Protein AF-A0A368H515-F1 (afdb_monomer)

InterPro domains:
  IPR001781 Zinc finger, LIM-type [PF00412] (35-90)
  IPR001781 Zinc finger, LIM-type [PF00412] (97-146)
  IPR001781 Zinc finger, LIM-type [PF00412] (158-209)
  IPR001781 Zinc finger, LIM-type [PF00412] (216-272)
  IPR001781 Zinc finger, LIM-type [PF00412] (278-332)
  IPR001781 Zinc finger, LIM-type [PS00478] (35-70)
  IPR001781 Zinc finger, LIM-type [PS00478] (97-130)
  IPR001781 Zinc finger, LIM-type [PS50023] (33-95)
  IPR001781 Zinc finger, LIM-type [PS50023] (214-276)
  IPR001781 Zinc finger, LIM-type [PS50023] (277-336)
  IPR001781 Zinc finger, LIM-type [SM00132] (34-88)
  IPR001781 Zinc finger, LIM-type [SM00132] (96-146)
  IPR001781 Zinc finger, LIM-type [SM00132] (157-208)
  IPR001781 Zinc finger, LIM-type [SM00132] (215-269)
  IPR001781 Zinc finger, LIM-type [SM00132] (277-329)
  IPR017351 LIM and senescent cell antigen-like-containing domain protein 1-4-like [PTHR24210] (19-339)

pLDDT: mean 82.49, std 12.61, range [30.73, 95.5]

Solvent-accessible surface area (backbone atoms only — not comparable to full-atom values): 20893 Å² total; per-residue (Å²): 133,62,80,49,67,51,76,46,74,57,62,48,74,42,65,39,73,84,83,84,85,87,82,93,78,81,92,71,85,76,71,78,64,42,20,74,81,82,64,46,69,67,53,83,70,38,66,27,35,55,53,98,93,41,36,27,45,54,83,65,41,37,17,76,78,85,65,45,58,52,57,55,86,44,52,34,37,65,55,98,94,39,42,29,37,53,65,62,39,44,76,74,68,38,50,52,10,78,82,80,73,41,71,40,74,29,66,46,43,74,56,95,96,39,35,24,37,68,89,63,56,37,15,72,86,75,67,40,82,37,90,93,42,77,44,76,56,99,88,39,47,25,27,70,70,57,52,74,68,46,84,87,69,88,70,46,56,15,76,86,78,70,42,76,43,55,81,71,29,44,36,79,55,98,94,46,40,33,53,17,69,82,40,48,14,74,78,82,62,45,71,30,51,30,72,45,46,76,55,97,90,42,44,22,37,56,70,60,44,46,77,71,34,61,49,15,76,65,78,65,46,56,48,51,78,90,84,44,72,64,43,80,53,95,95,40,44,22,41,32,75,53,40,42,19,77,80,82,63,50,50,45,69,81,53,85,69,45,80,56,95,92,40,42,25,40,70,66,59,44,42,71,76,70,56,49,52,12,75,81,79,67,42,80,49,60,98,69,60,43,80,57,93,96,39,42,25,33,70,89,61,38,31,19,74,86,75,62,46,77,59,54,96,87,54,71,62,43,82,51,96,91,38,49,26,41,60,71,61,65,68,35,71,72,54,54,48,57,60,62,62,68,75,75,122

Secondary structure (DSSP, 8-state):
-EEPPPPBP---EEE-PPP---S-S-----PPPBBTTT-PBPPTT-EEEEETTEEEETTT-B-TTT-PBPPSSS-EEEETTEEEEHHHHHHHTPPBBTTT-SB--SEEEEETTEEE-TTT-B-TTT--B-TT--EEETTEEE-HHHHHTS--S--EEPTTT--EE-GGGEEEETTEEEEGGG-B-TTT-PBP-TT-EEETTEEE-HHHHHTTSPBPTTT-PBP-TTTS-EEEETTEEEETTT-B-TTT--B-TT---EEETTEEE-HHHHHHHH--B-TTT-PBP-S-EEEETTEEEETTT-B-TTT-PBP-TTS-EEEETTEEEEHHHHT-HHHHHHHHHTT--

Structure (mmCIF, N/CA/C/O backbone):
data_AF-A0A368H515-F1
#
_entry.id   AF-A0A368H515-F1
#
loop_
_atom_site.group_PDB
_atom_site.id
_atom_site.type_symbol
_atom_site.label_atom_id
_atom_site.label_alt_id
_atom_site.label_comp_id
_atom_site.label_asym_id
_atom_site.label_entity_id
_atom_site.label_seq_id
_atom_site.pdbx_PDB_ins_code
_atom_site.Cartn_x
_atom_site.Cartn_y
_atom_site.Cartn_z
_atom_site.occupancy
_atom_site.B_iso_or_equiv
_atom_site.auth_seq_id
_atom_site.auth_comp_id
_atom_site.auth_asym_id
_atom_site.auth_atom_id
_atom_site.pdbx_PDB_model_num
ATOM 1 N N . MET A 1 1 ? 20.165 28.326 9.602 1.00 46.91 1 MET A N 1
ATOM 2 C CA . MET A 1 1 ? 21.529 28.123 10.141 1.00 46.91 1 MET A CA 1
ATOM 3 C C . MET A 1 1 ? 21.442 28.223 11.651 1.00 46.91 1 MET A C 1
ATOM 5 O O . MET A 1 1 ? 20.880 29.197 12.126 1.00 46.91 1 MET A O 1
ATOM 9 N N . SER A 1 2 ? 21.920 27.228 12.393 1.00 48.66 2 SER A N 1
ATOM 10 C CA . SER A 1 2 ? 21.956 27.292 13.859 1.00 48.66 2 SER A CA 1
ATOM 11 C C . SER A 1 2 ? 23.404 27.483 14.288 1.00 48.66 2 SER A C 1
ATOM 13 O O . SER A 1 2 ? 24.269 26.715 13.870 1.00 48.66 2 SER A O 1
ATOM 15 N N . SER A 1 3 ? 23.675 28.516 15.075 1.00 55.34 3 SER A N 1
ATOM 16 C CA . SER A 1 3 ? 24.981 28.747 15.690 1.00 55.34 3 SER A CA 1
ATOM 17 C C . SER A 1 3 ? 25.094 27.908 16.961 1.00 55.34 3 SER A C 1
ATOM 19 O O . SER A 1 3 ? 24.262 28.048 17.855 1.00 55.34 3 SER A O 1
ATOM 21 N N . MET A 1 4 ? 26.096 27.032 17.031 1.00 64.31 4 MET A N 1
ATOM 22 C CA . MET A 1 4 ? 26.510 26.408 18.291 1.00 64.31 4 MET A CA 1
ATOM 23 C C . MET A 1 4 ? 27.420 27.356 19.073 1.00 64.31 4 MET A C 1
ATOM 25 O O . MET A 1 4 ? 27.985 28.285 18.488 1.00 64.31 4 MET A O 1
ATOM 29 N N . SER A 1 5 ? 27.585 27.105 20.376 1.00 67.00 5 SER A N 1
ATOM 30 C CA . SER A 1 5 ? 28.556 27.825 21.203 1.00 67.00 5 SER A CA 1
ATOM 31 C C . SER A 1 5 ? 29.942 27.753 20.559 1.00 67.00 5 SER A C 1
ATOM 33 O O . SER A 1 5 ? 30.481 26.672 20.314 1.00 67.00 5 SER A O 1
ATOM 35 N N . THR A 1 6 ? 30.501 28.915 20.230 1.00 73.50 6 THR A N 1
ATOM 36 C CA . THR A 1 6 ? 31.864 29.041 19.709 1.00 73.50 6 THR A CA 1
ATOM 37 C C . THR A 1 6 ? 32.870 28.885 20.847 1.00 73.50 6 THR A C 1
ATOM 39 O O . THR A 1 6 ? 32.558 29.295 21.968 1.00 73.50 6 THR A O 1
ATOM 42 N N . PRO A 1 7 ? 34.066 28.329 20.582 1.00 78.62 7 PRO A N 1
ATOM 43 C CA . PRO A 1 7 ? 35.117 28.274 21.590 1.00 78.62 7 PRO A CA 1
ATOM 44 C C . PRO A 1 7 ? 35.444 29.692 22.054 1.00 78.62 7 PRO A C 1
ATOM 46 O O . PRO A 1 7 ? 35.640 30.590 21.229 1.00 78.62 7 PRO A O 1
ATOM 49 N N . VAL A 1 8 ? 35.482 29.890 23.368 1.00 77.38 8 VAL A N 1
ATOM 50 C CA . VAL A 1 8 ? 35.990 31.128 23.951 1.00 77.38 8 VAL A CA 1
ATOM 51 C C . VAL A 1 8 ? 37.461 30.909 24.251 1.00 77.38 8 VAL A C 1
ATOM 53 O O . VAL A 1 8 ? 37.828 29.992 24.985 1.00 77.38 8 VAL A O 1
ATOM 56 N N . ARG A 1 9 ? 38.292 31.742 23.628 1.00 69.62 9 ARG A N 1
ATOM 57 C CA . ARG A 1 9 ? 39.741 31.690 23.779 1.00 69.62 9 ARG A CA 1
ATOM 58 C C . ARG A 1 9 ? 40.167 32.538 24.959 1.00 69.62 9 ARG A C 1
ATOM 60 O O . ARG A 1 9 ? 39.781 33.703 25.027 1.00 69.62 9 ARG A O 1
ATOM 67 N N . SER A 1 10 ? 41.022 31.945 25.787 1.00 63.28 10 SER A N 1
ATOM 68 C CA . SER A 1 10 ? 41.829 32.610 26.810 1.00 63.28 10 SER A CA 1
ATOM 69 C C . SER A 1 10 ? 41.027 33.191 27.980 1.00 63.28 10 SER A C 1
ATOM 71 O O . SER A 1 10 ? 40.198 34.090 27.837 1.00 63.28 10 SER A O 1
ATOM 73 N N . LEU A 1 11 ? 41.315 32.697 29.183 1.00 72.81 11 LEU A N 1
ATOM 74 C CA . LEU A 1 11 ? 40.770 33.258 30.417 1.00 72.81 11 LEU A CA 1
ATOM 75 C C . LEU A 1 11 ? 41.559 34.510 30.812 1.00 72.81 11 LEU A C 1
ATOM 77 O O . LEU A 1 11 ? 42.780 34.474 30.948 1.00 72.81 11 LEU A O 1
ATOM 81 N N . ASN A 1 12 ? 40.860 35.624 31.034 1.00 75.50 12 ASN A N 1
ATOM 82 C CA . ASN A 1 12 ? 41.492 36.847 31.522 1.00 75.50 12 ASN A CA 1
ATOM 83 C C . ASN A 1 12 ? 41.789 36.721 33.021 1.00 75.50 12 ASN A C 1
ATOM 85 O O . ASN A 1 12 ? 40.867 36.665 33.842 1.00 75.50 12 ASN A O 1
ATOM 89 N N . LEU A 1 13 ? 43.076 36.716 33.372 1.00 80.00 13 LEU A N 1
ATOM 90 C CA . LEU A 1 13 ? 43.531 36.811 34.754 1.00 80.00 13 LEU A CA 1
ATOM 91 C C . LEU A 1 13 ? 43.536 38.264 35.227 1.00 80.00 13 LEU A C 1
ATOM 93 O O . LEU A 1 13 ? 43.996 39.164 34.525 1.00 80.00 13 LEU A O 1
ATOM 97 N N . LYS A 1 14 ? 43.062 38.479 36.450 1.00 80.06 14 LYS A N 1
ATOM 98 C CA . LYS A 1 14 ? 43.200 39.737 37.181 1.00 80.06 14 LYS A CA 1
ATOM 99 C C . LYS A 1 14 ? 43.846 39.474 38.527 1.00 80.06 14 LYS A C 1
ATOM 101 O O . LYS A 1 14 ? 43.637 38.425 39.124 1.00 80.06 14 LYS A O 1
ATOM 106 N N . GLU A 1 15 ? 44.610 40.445 38.995 1.00 82.06 15 GLU A N 1
ATOM 107 C CA . GLU A 1 15 ? 45.216 40.432 40.321 1.00 82.06 15 GLU A CA 1
ATOM 108 C C . GLU A 1 15 ? 44.317 41.190 41.300 1.00 82.06 15 GLU A C 1
ATOM 110 O O . GLU A 1 15 ? 43.803 42.267 40.979 1.00 82.06 15 GLU A O 1
ATOM 115 N N . ASN A 1 16 ? 44.099 40.629 42.486 1.00 80.69 16 ASN A N 1
ATOM 116 C CA . ASN A 1 16 ? 43.360 41.304 43.544 1.00 80.69 16 ASN A CA 1
ATOM 117 C C . ASN A 1 16 ? 44.257 42.333 44.258 1.00 80.69 16 ASN A C 1
ATOM 119 O O . ASN A 1 16 ? 44.988 41.980 45.180 1.00 80.69 16 ASN A O 1
ATOM 123 N N . ARG A 1 17 ? 44.220 43.602 43.827 1.00 75.00 17 ARG A N 1
ATOM 124 C CA . ARG A 1 17 ? 44.965 44.708 44.460 1.00 75.00 17 ARG A CA 1
ATOM 125 C C . ARG A 1 17 ? 44.046 45.582 45.327 1.00 75.00 17 ARG A C 1
ATOM 127 O O . ARG A 1 17 ? 42.984 45.964 44.834 1.00 75.00 17 ARG A O 1
ATOM 134 N N . PRO A 1 18 ? 44.438 45.954 46.560 1.00 61.84 18 PRO A N 1
ATOM 135 C CA . PRO A 1 18 ? 43.723 46.958 47.342 1.00 61.84 18 PRO A CA 1
ATOM 136 C C . PRO A 1 18 ? 43.950 48.360 46.764 1.00 61.84 18 PRO A C 1
ATOM 138 O O . PRO A 1 18 ? 45.067 48.720 46.388 1.00 61.84 18 PRO A O 1
ATOM 141 N N . GLU A 1 19 ? 42.893 49.170 46.694 1.00 54.19 19 GLU A N 1
ATOM 142 C CA . GLU A 1 19 ? 43.019 50.582 46.323 1.00 54.19 19 GLU A CA 1
ATOM 143 C C . GLU A 1 19 ? 43.641 51.370 47.487 1.00 54.19 19 GLU A C 1
ATOM 145 O O . GLU A 1 19 ? 43.062 51.493 48.566 1.00 54.19 19 GLU A O 1
ATOM 150 N N . THR A 1 20 ? 44.830 51.933 47.270 1.00 49.72 20 THR A N 1
ATOM 151 C CA . THR A 1 20 ? 45.392 52.972 48.138 1.00 49.72 20 THR A CA 1
ATOM 152 C C . THR A 1 20 ? 44.625 54.277 47.887 1.00 49.72 20 THR A C 1
ATOM 154 O O . THR A 1 20 ? 44.845 54.937 46.872 1.00 49.72 20 THR A O 1
ATOM 157 N N . ASN A 1 21 ? 43.691 54.637 48.770 1.00 45.56 21 ASN A N 1
ATOM 158 C CA . ASN A 1 21 ? 42.874 55.851 48.639 1.00 45.56 21 ASN A CA 1
ATOM 159 C C . ASN A 1 21 ? 43.668 57.152 48.874 1.00 45.56 21 ASN A C 1
ATOM 161 O O . ASN A 1 21 ? 44.402 57.266 49.854 1.00 45.56 21 ASN A O 1
ATOM 165 N N . GLY A 1 22 ? 43.410 58.167 48.037 1.00 40.47 22 GLY A N 1
ATOM 166 C CA . GLY A 1 22 ? 43.715 59.587 48.283 1.00 40.47 22 GLY A CA 1
ATOM 167 C C . GLY A 1 22 ? 43.933 60.366 46.977 1.00 40.47 22 GLY A C 1
ATOM 168 O O . GLY A 1 22 ? 45.058 60.448 46.503 1.00 40.47 22 GLY A O 1
ATOM 169 N N . ALA A 1 23 ? 42.900 60.886 46.300 1.00 30.73 23 ALA A N 1
ATOM 170 C CA . ALA A 1 23 ? 42.109 62.060 46.705 1.00 30.73 23 ALA A CA 1
ATOM 171 C C . ALA A 1 23 ? 40.593 61.937 46.356 1.00 30.73 23 ALA A C 1
ATOM 173 O O . ALA A 1 23 ? 40.211 61.045 45.602 1.00 30.73 23 ALA A O 1
ATOM 174 N N . PRO A 1 24 ? 39.710 62.787 46.926 1.00 48.53 24 PRO A N 1
ATOM 175 C CA . PRO A 1 24 ? 38.376 62.380 47.360 1.00 48.53 24 PRO A CA 1
ATOM 176 C C . PRO A 1 24 ? 37.271 62.708 46.350 1.00 48.53 24 PRO A C 1
ATOM 178 O O . PRO A 1 24 ? 37.140 63.846 45.903 1.00 48.53 24 PRO A O 1
ATOM 181 N N . SER A 1 25 ? 36.403 61.744 46.046 1.00 36.34 25 SER A N 1
ATOM 182 C CA . SER A 1 25 ? 34.991 61.994 45.709 1.00 36.34 25 SER A CA 1
ATOM 183 C C . SER A 1 25 ? 34.210 60.678 45.695 1.00 36.34 25 SER A C 1
ATOM 185 O O . SER A 1 25 ? 34.581 59.733 45.010 1.00 36.34 25 SER A O 1
ATOM 187 N N . THR A 1 26 ? 33.106 60.650 46.447 1.00 41.09 26 THR A N 1
ATOM 188 C CA . THR A 1 26 ? 32.047 59.622 46.451 1.00 41.09 26 THR A CA 1
ATOM 189 C C . THR A 1 26 ? 32.495 58.188 46.744 1.00 41.09 26 THR A C 1
ATOM 191 O O . THR A 1 26 ? 32.765 57.386 45.854 1.00 41.09 26 THR A O 1
ATOM 194 N N . GLU A 1 27 ? 32.498 57.867 48.038 1.00 40.56 27 GLU A N 1
ATOM 195 C CA . GLU A 1 27 ? 32.637 56.526 48.598 1.00 40.56 27 GLU A CA 1
ATOM 196 C C . GLU A 1 27 ? 31.628 55.551 47.974 1.00 40.56 27 GLU A C 1
ATOM 198 O O . GLU A 1 27 ? 30.452 55.503 48.325 1.00 40.56 27 GLU A O 1
ATOM 203 N N . THR A 1 28 ? 32.108 54.727 47.049 1.00 38.31 28 THR A N 1
ATOM 204 C CA . THR A 1 28 ? 31.597 53.368 46.884 1.00 38.31 28 THR A CA 1
ATOM 205 C C . THR A 1 28 ? 32.762 52.451 47.218 1.00 38.31 28 THR A C 1
ATOM 207 O O . THR A 1 28 ? 33.571 52.131 46.352 1.00 38.31 28 THR A O 1
ATOM 210 N N . THR A 1 29 ? 32.902 52.076 48.490 1.00 43.22 29 THR A N 1
ATOM 211 C CA . THR A 1 29 ? 33.845 51.044 48.937 1.00 43.22 29 THR A CA 1
ATOM 212 C C . THR A 1 29 ? 33.545 49.750 48.177 1.00 43.22 29 THR A C 1
ATOM 214 O O . THR A 1 29 ? 32.609 49.015 48.498 1.00 43.22 29 THR A O 1
ATOM 217 N N . ARG A 1 30 ? 34.299 49.473 47.105 1.00 58.16 30 ARG A N 1
ATOM 218 C CA . ARG A 1 30 ? 34.186 48.206 46.376 1.00 58.16 30 ARG A CA 1
ATOM 219 C C . ARG A 1 30 ? 34.746 47.104 47.267 1.00 58.16 30 ARG A C 1
ATOM 221 O O . ARG A 1 30 ? 35.947 47.029 47.498 1.00 58.16 30 ARG A O 1
ATOM 228 N N . SER A 1 31 ? 33.850 46.275 47.796 1.00 65.38 31 SER A N 1
ATOM 229 C CA . SER A 1 31 ? 34.209 45.059 48.527 1.00 65.38 31 SER A CA 1
ATOM 230 C C . SER A 1 31 ? 35.143 44.176 47.683 1.00 65.38 31 SER A C 1
ATOM 232 O O . SER A 1 31 ? 34.987 44.132 46.455 1.00 65.38 31 SER A O 1
ATOM 234 N N . PRO A 1 32 ? 36.118 43.484 48.309 1.00 70.50 32 PRO A N 1
ATOM 235 C CA . PRO A 1 32 ? 37.006 42.581 47.589 1.00 70.50 32 PRO A CA 1
ATOM 236 C C . PRO A 1 32 ? 36.172 41.550 46.819 1.00 70.50 32 PRO A C 1
ATOM 238 O O . PRO A 1 32 ? 35.148 41.083 47.339 1.00 70.50 32 PRO A O 1
ATOM 241 N N . PRO A 1 33 ? 36.559 41.202 45.577 1.00 81.69 33 PRO A N 1
ATOM 242 C CA . PRO A 1 33 ? 35.793 40.256 44.789 1.00 81.69 33 PRO A CA 1
ATOM 243 C C . PRO A 1 33 ? 35.648 38.937 45.562 1.00 81.69 33 PRO A C 1
ATOM 245 O O . PRO A 1 33 ? 36.546 38.506 46.282 1.00 81.69 33 PRO A O 1
ATOM 248 N N . SER A 1 34 ? 34.491 38.294 45.431 1.00 90.12 34 SER A N 1
ATOM 249 C CA . SER A 1 34 ? 34.266 36.956 45.977 1.00 90.12 34 SER A CA 1
ATOM 250 C C . SER A 1 34 ? 34.183 35.953 44.838 1.00 90.12 34 SER A C 1
ATOM 252 O O . SER A 1 34 ? 33.679 36.254 43.751 1.00 90.12 34 SER A O 1
ATOM 254 N N . CYS A 1 35 ? 34.692 34.747 45.069 1.00 91.62 35 CYS A N 1
ATOM 255 C CA . CYS A 1 35 ? 34.599 33.682 44.092 1.00 91.62 35 CYS A CA 1
ATOM 256 C C . CYS A 1 35 ? 33.139 33.257 43.921 1.00 91.62 35 CYS A C 1
ATOM 258 O O . CYS A 1 35 ? 32.485 32.829 44.871 1.00 91.62 35 CYS A O 1
ATOM 260 N N . HIS A 1 36 ? 32.637 33.291 42.688 1.00 90.00 36 HIS A N 1
ATOM 261 C CA . HIS A 1 36 ? 31.250 32.953 42.376 1.00 90.00 36 HIS A CA 1
ATOM 262 C C . HIS A 1 36 ? 30.860 31.533 42.826 1.00 90.00 36 HIS A C 1
ATOM 264 O O . HIS A 1 36 ? 29.720 31.298 43.226 1.00 90.00 36 HIS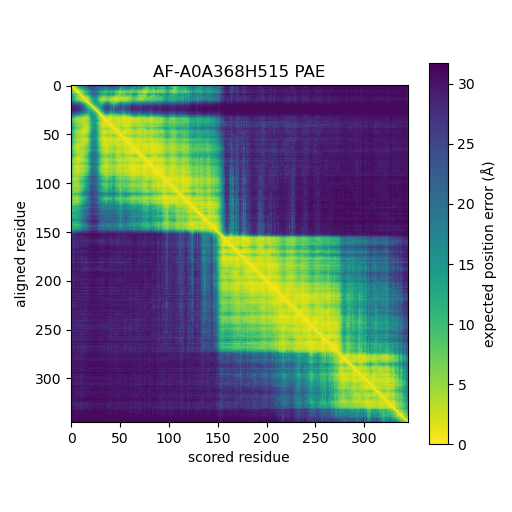 A O 1
ATOM 270 N N . ARG A 1 37 ? 31.814 30.590 42.804 1.00 88.69 37 ARG A N 1
ATOM 271 C CA . ARG A 1 37 ? 31.583 29.186 43.165 1.00 88.69 37 ARG A CA 1
ATOM 272 C C . ARG A 1 37 ? 31.621 28.925 44.667 1.00 88.69 37 ARG A C 1
ATOM 274 O O . ARG A 1 37 ? 30.648 28.416 45.209 1.00 88.69 37 ARG A O 1
ATOM 281 N N . CYS A 1 38 ? 32.748 29.206 45.325 1.00 92.06 38 CYS A N 1
ATOM 282 C CA . CYS A 1 38 ? 32.936 28.878 46.745 1.00 92.06 38 CYS A CA 1
ATOM 283 C C . CYS A 1 38 ? 32.528 30.012 47.694 1.00 92.06 38 CYS A C 1
ATOM 285 O O . CYS A 1 38 ? 32.521 29.804 48.901 1.00 92.06 38 CYS A O 1
ATOM 287 N N . ARG A 1 39 ? 32.192 31.196 47.159 1.00 91.31 39 ARG A N 1
ATOM 288 C CA . ARG A 1 39 ? 31.806 32.409 47.902 1.00 91.31 39 ARG A CA 1
ATOM 289 C C . ARG A 1 39 ? 32.892 32.982 48.822 1.00 91.31 39 ARG A C 1
ATOM 291 O O . ARG A 1 39 ? 32.619 33.924 49.555 1.00 91.31 39 ARG A O 1
ATOM 298 N N . GLN A 1 40 ? 34.116 32.461 48.757 1.00 91.38 40 GLN A N 1
ATOM 299 C CA . GLN A 1 40 ? 35.261 32.970 49.515 1.00 91.38 40 GLN A CA 1
ATOM 300 C C . GLN A 1 40 ? 35.874 34.197 48.831 1.00 91.38 40 GLN A C 1
ATOM 302 O O . GLN A 1 40 ? 35.805 34.324 47.607 1.00 91.38 40 GLN A O 1
ATOM 307 N N . LEU A 1 41 ? 36.451 35.093 49.630 1.00 89.31 41 LEU A N 1
ATOM 308 C CA . LEU A 1 41 ? 37.197 36.259 49.154 1.00 89.31 41 LEU A CA 1
ATOM 309 C C . LEU A 1 41 ? 38.569 35.836 48.622 1.00 89.31 41 LEU A C 1
ATOM 311 O O . LEU A 1 41 ? 39.165 34.901 49.155 1.00 89.31 41 LEU A O 1
ATOM 315 N N . PHE A 1 42 ? 39.062 36.550 47.612 1.00 88.56 42 PHE A N 1
ATOM 316 C CA . PHE A 1 42 ? 40.433 36.385 47.125 1.00 88.56 42 PHE A CA 1
ATOM 317 C C . PHE A 1 42 ? 41.425 37.017 48.102 1.00 88.56 42 PHE A C 1
ATOM 319 O O . PHE A 1 42 ? 41.144 38.068 48.687 1.00 88.56 42 PHE A O 1
ATOM 326 N N . GLN A 1 43 ? 42.596 36.404 48.252 1.00 86.00 43 GLN A N 1
ATOM 327 C CA . GLN A 1 43 ? 43.697 36.994 49.010 1.00 86.00 43 GLN A CA 1
ATOM 328 C C . GLN A 1 43 ? 44.283 38.197 48.261 1.00 86.00 43 GLN A C 1
ATOM 330 O O . GLN A 1 43 ? 44.101 38.357 47.051 1.00 86.00 43 GLN A O 1
ATOM 335 N N . GLU A 1 44 ? 44.963 39.082 48.980 1.00 83.75 44 GLU A N 1
ATOM 336 C CA . GLU A 1 44 ? 45.695 40.193 48.370 1.00 83.75 44 GLU A CA 1
ATOM 337 C C . GLU A 1 44 ? 46.812 39.657 47.458 1.00 83.75 44 GLU A C 1
ATOM 339 O O . GLU A 1 44 ? 47.544 38.744 47.833 1.00 83.75 44 GLU A O 1
ATOM 344 N N . GLY A 1 45 ? 46.904 40.181 46.233 1.00 81.31 45 GLY A N 1
ATOM 345 C CA . GLY A 1 45 ? 47.833 39.703 45.201 1.00 81.31 45 GLY A CA 1
ATOM 346 C C . GLY A 1 45 ? 47.416 38.395 44.513 1.00 81.31 45 GLY A C 1
ATOM 347 O O . GLY A 1 45 ? 48.086 37.948 43.583 1.00 81.31 45 GLY A O 1
ATOM 348 N N . GLU A 1 46 ? 46.306 37.765 44.914 1.00 86.12 46 GLU A N 1
ATOM 349 C CA . GLU A 1 46 ? 45.858 36.516 44.296 1.00 86.12 46 GLU A CA 1
ATOM 350 C C . GLU A 1 46 ? 45.329 36.747 42.872 1.00 86.12 46 GLU A C 1
ATOM 352 O O . GLU A 1 46 ? 44.535 37.659 42.608 1.00 86.12 46 GLU A O 1
ATOM 357 N N . LEU A 1 47 ? 45.755 35.882 41.947 1.00 86.00 47 LEU A N 1
ATOM 358 C CA . LEU A 1 47 ? 45.301 35.882 40.561 1.00 86.00 47 LEU A CA 1
ATOM 359 C C . LEU A 1 47 ? 43.997 35.096 40.410 1.00 86.00 47 LEU A C 1
ATOM 361 O O . LEU A 1 47 ? 43.947 33.890 40.666 1.00 86.00 47 LEU A O 1
ATOM 365 N N . TYR A 1 48 ? 42.967 35.754 39.889 1.00 87.50 48 TYR A N 1
ATOM 366 C CA . TYR A 1 48 ? 41.650 35.171 39.660 1.00 87.50 48 TYR A CA 1
ATOM 367 C C . TYR A 1 48 ? 41.186 35.343 38.214 1.00 87.50 48 TYR A C 1
ATOM 369 O O . TYR A 1 48 ? 41.585 36.264 37.503 1.00 87.50 48 TYR A O 1
ATOM 377 N N . VAL A 1 49 ? 40.306 34.446 37.778 1.00 87.19 49 VAL A N 1
ATOM 378 C CA . VAL A 1 49 ? 39.668 34.485 36.462 1.00 87.19 49 VAL A CA 1
ATOM 379 C C . VAL A 1 49 ? 38.475 35.433 36.524 1.00 87.19 49 VAL A C 1
ATOM 381 O O . VAL A 1 49 ? 37.547 35.214 37.308 1.00 87.19 49 VAL A O 1
ATOM 384 N N . ALA A 1 50 ? 38.489 36.477 35.696 1.00 87.06 50 ALA A N 1
ATOM 385 C CA . ALA A 1 50 ? 37.399 37.442 35.589 1.00 87.06 50 ALA A CA 1
ATOM 386 C C . ALA A 1 50 ? 36.629 37.234 34.279 1.00 87.06 50 ALA A C 1
ATOM 388 O O . ALA A 1 50 ? 37.166 37.460 33.193 1.00 87.06 50 ALA A O 1
ATOM 389 N N . LEU A 1 51 ? 35.357 36.843 34.379 1.00 84.19 51 LEU A N 1
ATOM 390 C CA . LEU A 1 51 ? 34.513 36.545 33.223 1.00 84.19 51 LEU A CA 1
ATOM 391 C C . LEU A 1 51 ? 33.106 37.120 33.402 1.00 84.19 51 LEU A C 1
ATOM 393 O O . LEU A 1 51 ? 32.425 36.795 34.371 1.00 84.19 51 LEU A O 1
ATOM 397 N N . GLU A 1 52 ? 32.671 37.968 32.464 1.00 80.19 52 GLU A N 1
ATOM 398 C CA . GLU A 1 52 ? 31.298 38.512 32.392 1.00 80.19 52 GLU A CA 1
ATOM 399 C C . GLU A 1 52 ? 30.769 39.072 33.732 1.00 80.19 52 GLU A C 1
ATOM 401 O O . GLU A 1 52 ? 29.623 38.855 34.116 1.00 80.19 52 GLU A O 1
ATOM 406 N N . GLY A 1 53 ? 31.625 39.774 34.483 1.00 80.38 53 GLY A N 1
ATOM 407 C CA . GLY A 1 53 ? 31.264 40.365 35.780 1.00 80.38 53 GLY A CA 1
ATOM 408 C C . GLY A 1 53 ? 31.300 39.399 36.971 1.00 80.38 53 GLY A C 1
ATOM 409 O O . GLY A 1 53 ? 30.964 39.795 38.082 1.00 80.38 53 GLY A O 1
ATOM 410 N N . THR A 1 54 ? 31.741 38.157 36.769 1.00 87.50 54 THR A N 1
ATOM 411 C CA . THR A 1 54 ? 31.978 37.171 37.832 1.00 87.50 54 THR A CA 1
ATOM 412 C C . THR A 1 54 ? 33.469 36.895 38.015 1.00 87.50 54 THR A C 1
ATOM 414 O O . THR A 1 54 ? 34.241 36.941 37.055 1.00 87.50 54 THR A O 1
ATOM 417 N N . SER A 1 55 ? 33.867 36.590 39.250 1.00 89.94 55 SER A N 1
ATOM 418 C CA . SER A 1 55 ? 35.254 36.282 39.614 1.00 89.94 55 SER A CA 1
ATOM 419 C C . SER A 1 55 ? 35.370 34.843 40.111 1.00 89.94 55 SER A C 1
ATOM 421 O O . SER A 1 55 ? 34.513 34.366 40.858 1.00 89.94 55 SER A O 1
ATOM 423 N N . TRP A 1 56 ? 36.428 34.135 39.719 1.00 90.69 56 TRP A N 1
ATOM 424 C CA . TRP A 1 56 ? 36.633 32.722 40.044 1.00 90.69 56 TRP A CA 1
ATOM 425 C C . TRP A 1 56 ? 38.086 32.454 40.420 1.00 90.69 56 TRP A C 1
ATOM 427 O O . TRP A 1 56 ? 38.988 32.928 39.736 1.00 90.69 56 TRP A O 1
ATOM 437 N N . HIS A 1 57 ? 38.340 31.638 41.446 1.00 90.56 57 HIS A N 1
ATOM 438 C CA . HIS A 1 57 ? 39.689 31.087 41.619 1.00 90.56 57 HIS A CA 1
ATOM 439 C C . HIS A 1 57 ? 40.046 30.257 40.383 1.00 90.56 57 HIS A C 1
ATOM 441 O O . HIS A 1 57 ? 39.168 29.589 39.827 1.00 90.56 57 HIS A O 1
ATOM 447 N N . GLN A 1 58 ? 41.324 30.223 40.005 1.00 86.31 58 GLN A N 1
ATOM 448 C CA . GLN A 1 58 ? 41.801 29.387 38.892 1.00 86.31 58 GLN A CA 1
ATOM 449 C C . GLN A 1 58 ? 41.380 27.924 39.089 1.00 86.31 58 GLN A C 1
ATOM 451 O O . GLN A 1 58 ? 40.777 27.307 38.219 1.00 86.31 58 GLN A O 1
ATOM 456 N N . GLY A 1 59 ? 41.557 27.408 40.308 1.00 87.06 59 GLY A N 1
ATOM 457 C CA . GLY A 1 59 ? 41.100 26.073 40.682 1.00 87.06 59 GLY A CA 1
ATOM 458 C C . GLY A 1 59 ? 39.587 25.941 40.880 1.00 87.06 59 GLY A C 1
ATOM 459 O O . GLY A 1 59 ? 39.119 24.826 41.069 1.00 87.06 59 GLY A O 1
ATOM 460 N N . CYS A 1 60 ? 38.797 27.017 40.887 1.00 89.94 60 CYS A N 1
ATOM 461 C CA . CYS A 1 60 ? 37.331 26.964 40.999 1.00 89.94 60 CYS A CA 1
ATOM 462 C C . CYS A 1 60 ? 36.629 27.049 39.641 1.00 89.94 60 CYS A C 1
ATOM 464 O O . CYS A 1 60 ? 35.489 26.584 39.546 1.00 89.94 60 CYS A O 1
ATOM 466 N N . PHE A 1 61 ? 37.300 27.589 38.622 1.00 91.19 61 PHE A N 1
ATOM 467 C CA . PHE A 1 61 ? 36.838 27.600 37.242 1.00 91.19 61 PHE A CA 1
ATOM 468 C C . PHE A 1 61 ? 37.051 26.217 36.615 1.00 91.19 61 PHE A C 1
ATOM 470 O O . PHE A 1 61 ? 38.155 25.839 36.230 1.00 91.19 61 PHE A O 1
ATOM 477 N N . ARG A 1 62 ? 35.996 25.400 36.615 1.00 91.81 62 ARG A N 1
ATOM 478 C CA . ARG A 1 62 ? 36.074 23.976 36.275 1.00 91.81 62 ARG A CA 1
ATOM 479 C C . ARG A 1 62 ? 35.020 23.582 35.263 1.00 91.81 62 ARG A C 1
ATOM 481 O O . ARG A 1 62 ? 33.946 24.181 35.217 1.00 91.81 62 ARG A O 1
ATOM 488 N N . CYS A 1 63 ? 35.306 22.519 34.521 1.00 92.31 63 CYS A N 1
ATOM 489 C CA . CYS A 1 63 ? 34.308 21.875 33.687 1.00 92.31 63 CYS A CA 1
ATOM 490 C C . CYS A 1 63 ? 33.155 21.349 34.553 1.00 92.31 63 CYS A C 1
ATOM 492 O O . CYS A 1 63 ? 33.369 20.745 35.601 1.00 92.31 63 CYS A O 1
ATOM 494 N N . SER A 1 64 ? 31.925 21.536 34.092 1.00 92.75 64 SER A N 1
ATOM 495 C CA . SER A 1 64 ? 30.717 21.108 34.800 1.00 92.75 64 SER A CA 1
ATOM 496 C C . SER A 1 64 ? 30.471 19.596 34.722 1.00 92.75 64 SER A C 1
ATOM 498 O O . SER A 1 64 ? 29.546 19.114 35.367 1.00 92.75 64 SER A O 1
ATOM 500 N N . GLN A 1 65 ? 31.256 18.862 33.925 1.00 91.56 65 GLN A N 1
ATOM 501 C CA . GLN A 1 65 ? 31.101 17.421 33.692 1.00 91.56 65 GLN A CA 1
ATOM 502 C C . GLN A 1 65 ? 32.224 16.637 34.361 1.00 91.56 65 GLN A C 1
ATOM 504 O O . GLN A 1 65 ? 31.970 15.965 35.355 1.00 91.56 65 GLN A O 1
ATOM 509 N N . CYS A 1 66 ? 33.473 16.786 33.909 1.00 92.12 66 CYS A N 1
ATOM 510 C CA . CYS A 1 66 ? 34.602 16.119 34.564 1.00 92.12 66 CYS A CA 1
ATOM 511 C C . CYS A 1 66 ? 35.053 16.769 35.884 1.00 92.12 66 CYS A C 1
ATOM 513 O O . CYS A 1 66 ? 35.864 16.187 36.600 1.00 92.12 66 CYS A O 1
ATOM 515 N N . LEU A 1 67 ? 34.561 17.970 36.228 1.00 91.50 67 LEU A N 1
ATOM 516 C CA . LEU A 1 67 ? 34.929 18.711 37.449 1.00 91.50 67 LEU A CA 1
ATOM 517 C C . LEU A 1 67 ? 36.427 19.040 37.573 1.00 91.50 67 LEU A C 1
ATOM 519 O O . LEU A 1 67 ? 36.883 19.439 38.653 1.00 91.50 67 LEU A O 1
ATOM 523 N N . LEU A 1 68 ? 37.181 18.926 36.477 1.00 91.19 68 LEU A N 1
ATOM 524 C CA . LEU A 1 68 ? 38.580 19.332 36.389 1.00 91.19 68 LEU A CA 1
ATOM 525 C C . LEU A 1 68 ? 38.690 20.845 36.133 1.00 91.19 68 LEU A C 1
ATOM 527 O O . LEU A 1 68 ? 37.832 21.406 35.439 1.00 91.19 68 LEU A O 1
ATOM 531 N N . PRO A 1 69 ? 39.704 21.528 36.701 1.00 89.81 69 PRO A N 1
ATOM 532 C CA . PRO A 1 69 ? 40.025 22.907 36.343 1.00 89.81 69 PRO A CA 1
ATOM 533 C C . PRO A 1 69 ? 40.265 23.046 34.843 1.00 89.81 69 PRO A C 1
ATOM 535 O O . PRO A 1 69 ? 40.919 22.199 34.243 1.00 89.81 69 PRO A O 1
ATOM 538 N N . ILE A 1 70 ? 39.721 24.107 34.254 1.00 88.81 70 ILE A N 1
ATOM 539 C CA . ILE A 1 70 ? 40.007 24.460 32.863 1.00 88.81 70 ILE A CA 1
ATOM 540 C C . ILE A 1 70 ? 41.275 25.318 32.876 1.00 88.81 70 ILE A C 1
ATOM 542 O O . ILE A 1 70 ? 41.325 26.313 33.605 1.00 88.81 70 ILE A O 1
ATOM 546 N N . ALA A 1 71 ? 42.296 24.916 32.116 1.00 84.12 71 ALA A N 1
ATOM 547 C CA . ALA A 1 71 ? 43.553 25.651 32.039 1.00 84.12 71 ALA A CA 1
ATOM 548 C C . ALA A 1 71 ? 43.355 27.031 31.387 1.00 84.12 71 ALA A C 1
ATOM 550 O O . ALA A 1 71 ? 42.388 27.273 30.667 1.00 84.12 71 ALA A O 1
ATOM 551 N N . LEU A 1 72 ? 44.260 27.966 31.670 1.00 79.81 72 LEU A N 1
ATOM 552 C CA . LEU A 1 72 ? 44.141 29.359 31.218 1.00 79.81 72 LEU A CA 1
ATOM 553 C C . LEU A 1 72 ? 44.344 29.513 29.704 1.00 79.81 72 LEU A C 1
ATOM 555 O O . LEU A 1 72 ? 43.781 30.422 29.089 1.00 79.81 72 LEU A O 1
ATOM 559 N N . ASP A 1 73 ? 45.165 28.633 29.141 1.00 81.75 73 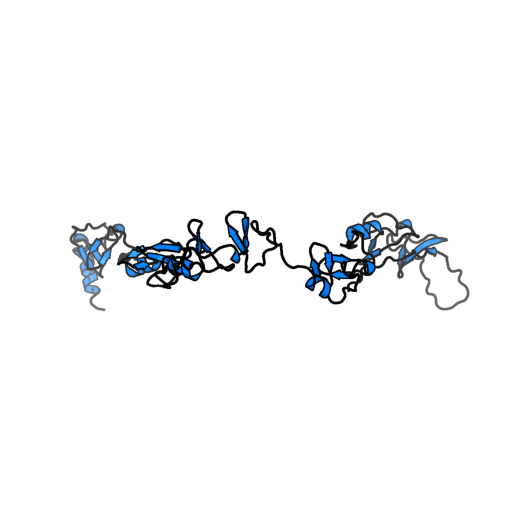ASP A N 1
ATOM 560 C CA . ASP A 1 73 ? 45.524 28.514 27.733 1.00 81.75 73 ASP A CA 1
ATOM 561 C C . ASP A 1 73 ? 44.585 27.592 26.940 1.00 81.75 73 ASP A C 1
ATOM 563 O O . ASP A 1 73 ? 44.622 27.603 25.709 1.00 81.75 73 ASP A O 1
ATOM 567 N N . ASP A 1 74 ? 43.702 26.861 27.624 1.00 83.81 74 ASP A N 1
ATOM 568 C CA . ASP A 1 74 ? 42.727 25.978 26.994 1.00 83.81 74 ASP A CA 1
ATOM 569 C C . ASP A 1 74 ? 41.473 26.722 26.510 1.00 83.81 74 ASP A C 1
ATOM 571 O O . ASP A 1 74 ? 40.970 27.667 27.126 1.00 83.81 74 ASP A O 1
ATOM 575 N N . ASP A 1 75 ? 40.909 26.222 25.409 1.00 87.00 75 ASP A N 1
ATOM 576 C CA . ASP A 1 75 ? 39.580 26.615 24.946 1.00 87.00 75 ASP A CA 1
ATOM 577 C C . ASP A 1 75 ? 38.497 26.083 25.897 1.00 87.00 75 ASP A C 1
ATOM 579 O O . ASP A 1 75 ? 38.509 24.916 26.313 1.00 87.00 75 ASP A O 1
ATOM 583 N N . TYR A 1 76 ? 37.480 26.907 26.152 1.00 90.06 76 TYR A N 1
ATOM 584 C CA . TYR A 1 76 ? 36.295 26.496 26.903 1.00 90.06 76 TYR A CA 1
ATOM 585 C C . TYR A 1 76 ? 34.994 26.877 26.206 1.00 90.06 76 TYR A C 1
ATOM 587 O O . TYR A 1 76 ? 34.940 27.745 25.330 1.00 90.06 76 TYR A O 1
ATOM 595 N N . PHE A 1 77 ? 33.918 26.213 26.623 1.00 90.06 77 PHE A N 1
ATOM 596 C CA . PHE A 1 77 ? 32.589 26.384 26.050 1.00 90.06 77 PHE A CA 1
ATOM 597 C C . PHE A 1 77 ? 31.583 26.736 27.137 1.00 90.06 77 PHE A C 1
ATOM 599 O O . PHE A 1 77 ? 31.538 26.095 28.189 1.00 90.06 77 PHE A O 1
ATOM 606 N N . LYS A 1 78 ? 30.755 27.750 26.868 1.00 88.69 78 LYS A N 1
ATOM 607 C CA . LYS A 1 78 ? 29.636 28.141 27.727 1.00 88.69 78 LYS A CA 1
ATOM 608 C C . LYS A 1 78 ? 28.317 27.682 27.103 1.00 88.69 78 LYS A C 1
ATOM 610 O O . LYS A 1 78 ? 28.022 28.026 25.956 1.00 88.69 78 LYS A O 1
ATOM 615 N N . LEU A 1 79 ? 27.526 26.923 27.857 1.00 86.38 79 LEU A N 1
ATOM 616 C CA . LEU A 1 79 ? 26.187 26.471 27.468 1.00 86.38 79 LEU A CA 1
ATOM 617 C C . LEU 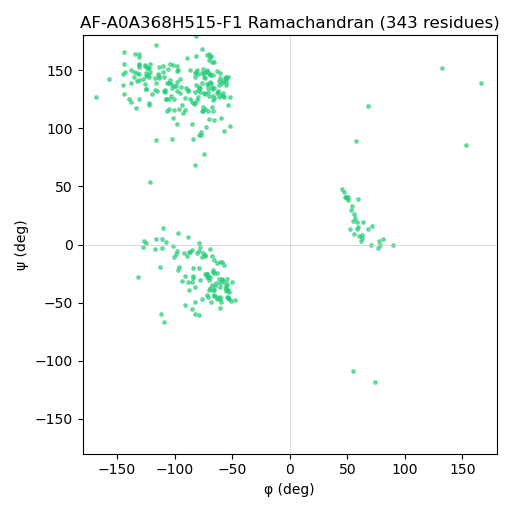A 1 79 ? 25.264 26.558 28.686 1.00 86.38 79 LEU A C 1
ATOM 619 O O . LEU A 1 79 ? 25.611 26.049 29.749 1.00 86.38 79 LEU A O 1
ATOM 623 N N . ASP A 1 80 ? 24.135 27.258 28.555 1.00 86.19 80 ASP A N 1
ATOM 624 C CA . ASP A 1 80 ? 23.131 27.444 29.619 1.00 86.19 80 ASP A CA 1
ATOM 625 C C . ASP A 1 80 ? 23.718 27.884 30.976 1.00 86.19 80 ASP A C 1
ATOM 627 O O . ASP A 1 80 ? 23.344 27.406 32.045 1.00 86.19 80 ASP A O 1
ATOM 631 N N . GLY A 1 81 ? 24.699 28.794 30.933 1.00 84.38 81 GLY A N 1
ATOM 632 C CA . GLY A 1 81 ? 25.371 29.321 32.128 1.00 84.38 81 GLY A CA 1
ATOM 633 C C . GLY A 1 81 ? 26.414 28.389 32.756 1.00 84.38 81 GLY A C 1
ATOM 634 O O . GLY A 1 81 ? 27.001 28.745 33.774 1.00 84.38 81 GLY A O 1
ATOM 635 N N . ARG A 1 82 ? 26.678 27.225 32.155 1.00 88.50 82 ARG A N 1
ATOM 636 C CA . ARG A 1 82 ? 27.679 26.247 32.599 1.00 88.50 82 ARG A CA 1
ATOM 637 C C . ARG A 1 82 ? 28.904 26.259 31.696 1.00 88.50 82 ARG A C 1
ATOM 639 O O . ARG A 1 82 ? 28.798 26.549 30.505 1.00 88.50 82 ARG A O 1
ATOM 646 N N . PHE A 1 83 ? 30.053 25.913 32.269 1.00 90.31 83 PHE A N 1
ATOM 647 C CA . PHE A 1 83 ? 31.334 25.858 31.564 1.00 90.31 83 PHE A CA 1
ATOM 648 C C . PHE A 1 83 ? 31.765 24.416 31.330 1.00 90.31 83 PHE A C 1
ATOM 650 O O . PHE A 1 83 ? 31.623 23.575 32.222 1.00 90.31 83 PHE A O 1
ATOM 657 N N . TYR A 1 84 ? 32.308 24.144 30.149 1.00 91.12 84 TYR A N 1
ATOM 658 C CA . TYR A 1 84 ? 32.758 22.826 29.721 1.00 91.12 84 TYR A CA 1
ATOM 659 C C . TYR A 1 84 ? 34.156 22.922 29.110 1.00 91.12 84 TYR A C 1
ATOM 661 O O . TYR A 1 84 ? 34.445 23.872 28.378 1.00 91.12 84 TYR A O 1
ATOM 669 N N . CYS A 1 85 ? 35.012 21.939 29.400 1.00 91.12 85 CYS A N 1
ATOM 670 C CA . CYS A 1 85 ? 36.263 21.776 28.665 1.00 91.12 85 CYS A CA 1
ATOM 671 C C . CYS A 1 85 ? 35.963 21.310 27.235 1.00 91.12 85 CYS A C 1
ATOM 673 O O . CYS A 1 85 ? 34.883 20.780 26.953 1.00 91.12 85 CYS A O 1
ATOM 675 N N . ARG A 1 86 ? 36.930 21.479 26.332 1.00 88.81 86 ARG A N 1
ATOM 676 C CA . ARG A 1 86 ? 36.788 21.062 24.934 1.00 88.81 86 ARG A CA 1
ATOM 677 C C . ARG A 1 86 ? 36.374 19.601 24.778 1.00 88.81 86 ARG A C 1
ATOM 679 O O . ARG A 1 86 ? 35.454 19.328 24.019 1.00 88.81 86 ARG A O 1
ATOM 686 N N . HIS A 1 87 ? 37.013 18.695 25.515 1.00 89.88 87 HIS A N 1
ATOM 687 C CA . HIS A 1 87 ? 36.739 17.262 25.423 1.00 89.88 87 HIS A CA 1
ATOM 688 C C . HIS A 1 87 ? 35.286 16.924 25.780 1.00 89.88 87 HIS A C 1
ATOM 690 O O . HIS A 1 87 ? 34.566 16.352 24.966 1.00 89.88 87 HIS A O 1
ATOM 696 N N . ASP A 1 88 ? 34.829 17.339 26.965 1.00 91.62 88 ASP A N 1
ATOM 697 C CA . ASP A 1 88 ? 33.464 17.052 27.413 1.00 91.62 88 ASP A CA 1
ATOM 698 C C . ASP A 1 88 ? 32.429 17.750 26.524 1.00 91.62 88 ASP A C 1
ATOM 700 O O . ASP A 1 88 ? 31.369 17.192 26.251 1.00 91.62 88 ASP A O 1
ATOM 704 N N . PHE A 1 89 ? 32.729 18.958 26.034 1.00 90.62 89 PHE A N 1
ATOM 705 C CA . PHE A 1 89 ? 31.837 19.649 25.111 1.00 90.62 89 PHE A CA 1
ATOM 706 C C . PHE A 1 89 ? 31.713 18.917 23.769 1.00 90.62 89 PHE A C 1
ATOM 708 O O . PHE A 1 89 ? 30.604 18.763 23.252 1.00 90.62 89 PHE A O 1
ATOM 715 N N . GLU A 1 90 ? 32.835 18.450 23.217 1.00 89.62 90 GLU A N 1
ATOM 716 C CA . GLU A 1 90 ? 32.869 17.670 21.983 1.00 89.62 90 GLU A CA 1
ATOM 717 C C . GLU A 1 90 ? 32.050 16.381 22.120 1.00 89.62 90 GLU A C 1
ATOM 719 O O . GLU A 1 90 ? 31.164 16.131 21.306 1.00 89.62 90 GLU A O 1
ATOM 724 N N . VAL A 1 91 ? 32.271 15.618 23.192 1.00 86.88 91 VAL A N 1
ATOM 725 C CA . VAL A 1 91 ? 31.598 14.332 23.433 1.00 86.88 91 VAL A CA 1
ATOM 726 C C . VAL A 1 91 ? 30.098 14.490 23.694 1.00 86.88 91 VAL A C 1
ATOM 728 O O . VAL A 1 91 ? 29.309 13.663 23.237 1.00 86.88 91 VAL A O 1
ATOM 731 N N . LEU A 1 92 ? 29.687 15.522 24.434 1.00 87.44 92 LEU A N 1
ATOM 732 C CA . LEU A 1 92 ? 28.302 15.646 24.902 1.00 87.44 92 LEU A CA 1
ATOM 733 C C . LEU A 1 92 ? 27.404 16.467 23.975 1.00 87.44 92 LEU A C 1
ATOM 735 O O . LEU A 1 92 ? 26.198 16.220 23.932 1.00 87.44 92 LEU A O 1
ATOM 739 N N . TYR A 1 93 ? 27.955 17.458 23.269 1.00 87.56 93 TYR A N 1
ATOM 740 C CA . TYR A 1 93 ? 27.143 18.468 22.580 1.00 87.56 93 TYR A CA 1
ATOM 741 C C . TYR A 1 93 ? 27.552 18.729 21.131 1.00 87.56 93 TYR A C 1
ATOM 743 O O . TYR A 1 93 ? 26.704 19.149 20.335 1.00 87.56 93 TYR A O 1
ATOM 751 N N . ALA A 1 94 ? 28.821 18.526 20.761 1.00 87.25 94 ALA A N 1
ATOM 752 C CA . ALA A 1 94 ? 29.256 18.838 19.407 1.00 87.25 94 ALA A CA 1
ATOM 753 C C . ALA A 1 94 ? 28.730 17.795 18.403 1.00 87.25 94 ALA A C 1
ATOM 755 O O . ALA A 1 94 ? 28.920 16.592 18.582 1.00 87.25 94 ALA A O 1
ATOM 756 N N . PRO A 1 95 ? 28.097 18.224 17.299 1.00 88.62 95 PRO A N 1
ATOM 757 C CA . PRO A 1 95 ? 27.663 17.296 16.270 1.00 88.62 95 PRO A CA 1
ATOM 758 C C . PRO A 1 95 ? 28.861 16.759 15.476 1.00 88.62 95 PRO A C 1
ATOM 760 O O . PRO A 1 95 ? 29.841 17.470 15.244 1.00 88.62 95 PRO A O 1
ATOM 763 N N . ILE A 1 96 ? 28.754 15.522 14.995 1.00 87.19 96 ILE A N 1
ATOM 764 C CA . ILE A 1 96 ? 29.785 14.881 14.170 1.00 87.19 96 ILE A CA 1
ATOM 765 C C . ILE A 1 96 ? 29.538 15.209 12.696 1.00 87.19 96 ILE A C 1
ATOM 767 O O . ILE A 1 96 ? 28.414 15.114 12.197 1.00 87.19 96 ILE A O 1
ATOM 771 N N . CYS A 1 97 ? 30.597 15.605 11.989 1.00 87.06 97 CYS A N 1
ATOM 772 C CA . CYS A 1 97 ? 30.548 15.827 10.553 1.00 87.06 97 CYS A CA 1
ATOM 773 C C . CYS A 1 97 ? 30.345 14.501 9.825 1.00 87.06 97 CYS A C 1
ATOM 775 O O . CYS A 1 97 ? 31.235 13.655 9.851 1.00 87.06 97 CYS A O 1
ATOM 777 N N . ALA A 1 98 ? 29.244 14.338 9.094 1.00 84.06 98 ALA A N 1
ATOM 778 C CA . ALA A 1 98 ? 28.985 13.086 8.379 1.00 84.06 98 ALA A CA 1
ATOM 779 C C . ALA A 1 98 ? 29.965 12.816 7.212 1.00 84.06 98 ALA A C 1
ATOM 781 O O . ALA A 1 98 ? 29.980 11.713 6.682 1.00 84.06 98 ALA A O 1
ATOM 782 N N . LYS A 1 99 ? 30.809 13.790 6.824 1.00 83.31 99 LYS A N 1
ATOM 783 C CA . LYS A 1 99 ? 31.839 13.613 5.781 1.00 83.31 99 LYS A CA 1
ATOM 784 C C . LYS A 1 99 ? 33.197 13.158 6.324 1.00 83.31 99 LYS A C 1
ATOM 786 O O . LYS A 1 99 ? 33.777 12.221 5.797 1.00 83.31 99 LYS A O 1
ATOM 791 N N . CYS A 1 100 ? 33.742 13.856 7.321 1.00 87.38 100 CYS A N 1
ATOM 792 C CA . CYS A 1 100 ? 35.087 13.583 7.857 1.00 87.38 100 CYS A CA 1
ATOM 793 C C . CYS A 1 100 ? 35.073 12.921 9.240 1.00 87.38 100 CYS A C 1
ATOM 795 O O . CYS A 1 100 ? 36.128 12.726 9.838 1.00 87.38 100 CYS A O 1
ATOM 797 N N . ASN A 1 101 ? 33.884 12.624 9.767 1.00 85.31 101 ASN A N 1
ATOM 798 C CA . ASN A 1 101 ? 33.666 11.960 11.048 1.00 85.31 101 ASN A CA 1
ATOM 799 C C . ASN A 1 101 ? 34.325 12.655 12.257 1.00 85.31 101 ASN A C 1
ATOM 801 O O . ASN A 1 101 ? 34.650 12.017 13.251 1.00 85.31 101 ASN A O 1
ATOM 805 N N . SER A 1 102 ? 34.532 13.971 12.167 1.00 87.62 102 SER A N 1
ATOM 806 C CA . SER A 1 102 ? 35.122 14.802 13.225 1.00 87.62 102 SER A CA 1
ATOM 807 C C . SER A 1 102 ? 34.095 15.789 13.781 1.00 87.62 102 SER A C 1
ATOM 809 O O . SER A 1 102 ? 33.183 16.201 13.057 1.00 87.62 102 SER A O 1
ATOM 811 N N . PHE A 1 103 ? 34.251 16.205 15.040 1.00 89.38 103 PHE A N 1
ATOM 812 C CA . PHE A 1 103 ? 33.360 17.175 15.685 1.00 89.38 103 PHE A CA 1
ATOM 813 C C . PHE A 1 103 ? 33.315 18.515 14.931 1.00 89.38 103 PHE A C 1
ATOM 815 O O . PHE A 1 103 ? 34.331 19.028 14.446 1.00 89.38 103 PHE A O 1
ATOM 822 N N . VAL A 1 104 ? 32.119 19.097 14.813 1.00 87.25 104 VAL A N 1
ATOM 823 C CA . VAL A 1 104 ? 31.901 20.409 14.190 1.00 87.25 104 VAL A CA 1
ATOM 824 C C . VAL A 1 104 ? 31.731 21.459 15.281 1.00 87.25 104 VAL A C 1
ATOM 826 O O . VAL A 1 104 ? 30.699 21.519 15.947 1.00 87.25 104 VAL A O 1
ATOM 829 N N . LEU A 1 105 ? 32.738 22.317 15.432 1.00 84.69 105 LEU A N 1
ATOM 830 C CA . LEU A 1 105 ? 32.709 23.453 16.350 1.00 84.69 105 LEU A CA 1
ATOM 831 C C . LEU A 1 105 ? 32.277 24.733 15.616 1.00 84.69 105 LEU A C 1
ATOM 833 O O . LEU A 1 105 ? 32.657 24.969 14.467 1.00 84.69 105 LEU A O 1
ATOM 837 N N . GLY A 1 106 ? 31.494 25.583 16.285 1.00 82.69 106 GLY A N 1
ATOM 838 C CA . GLY A 1 106 ? 31.046 26.869 15.743 1.00 82.69 106 GLY A CA 1
ATOM 839 C C . GLY A 1 106 ? 29.954 26.750 14.672 1.00 82.69 106 GLY A C 1
ATOM 840 O O . GLY A 1 106 ? 28.837 26.313 14.956 1.00 82.69 106 GLY A O 1
ATOM 841 N N . LYS A 1 107 ? 30.233 27.211 13.441 1.00 83.19 107 LYS A N 1
ATOM 842 C CA . LYS A 1 107 ? 29.237 27.236 12.354 1.00 83.19 107 LYS A CA 1
ATOM 843 C C . LYS A 1 107 ? 29.014 25.828 11.801 1.00 83.19 107 LYS A C 1
ATOM 845 O O . LYS A 1 107 ? 29.914 25.245 11.204 1.00 83.19 107 LYS A O 1
ATOM 850 N N . VAL A 1 108 ? 27.785 25.332 11.924 1.00 86.44 108 VAL A N 1
ATOM 851 C CA . VAL A 1 108 ? 27.374 24.010 11.432 1.00 86.44 108 VAL A CA 1
ATOM 852 C C . VAL A 1 108 ? 26.445 24.160 10.228 1.00 86.44 108 VAL A C 1
ATOM 854 O O . VAL A 1 108 ? 25.469 24.913 10.278 1.00 86.44 108 VAL A O 1
ATOM 857 N N . MET A 1 109 ? 26.714 23.408 9.160 1.00 85.56 109 MET A N 1
ATOM 858 C CA . MET A 1 109 ? 25.773 23.224 8.052 1.00 85.56 109 MET A CA 1
ATOM 859 C C . MET A 1 109 ? 24.916 21.992 8.347 1.00 85.56 109 MET A C 1
ATOM 861 O O . MET A 1 109 ? 25.457 20.923 8.625 1.00 85.56 109 MET A O 1
ATOM 865 N N . ARG A 1 110 ? 23.588 22.134 8.321 1.00 83.25 110 ARG A N 1
ATOM 866 C CA . ARG A 1 110 ? 22.643 21.041 8.597 1.00 83.25 110 ARG A CA 1
ATOM 867 C C . ARG A 1 110 ? 21.834 20.717 7.355 1.00 83.25 110 ARG A C 1
ATOM 869 O O . ARG A 1 110 ? 21.291 21.626 6.735 1.00 83.25 110 ARG A O 1
ATOM 876 N N . SER A 1 111 ? 21.734 19.434 7.032 1.00 77.31 111 SER A N 1
ATOM 877 C CA . SER A 1 111 ? 20.877 18.927 5.961 1.00 77.31 111 SER A CA 1
ATOM 878 C C . SER A 1 111 ? 20.558 17.456 6.202 1.00 77.31 111 SER A C 1
ATOM 880 O O . SER A 1 111 ? 21.429 16.728 6.668 1.00 77.31 111 SER A O 1
ATOM 882 N N . ALA A 1 112 ? 19.329 17.026 5.896 1.00 69.75 112 ALA A N 1
ATOM 883 C CA . ALA A 1 112 ? 18.888 15.627 5.979 1.00 69.75 112 ALA A CA 1
ATOM 884 C C . ALA A 1 112 ? 19.281 14.914 7.296 1.00 69.75 112 ALA A C 1
ATOM 886 O O . ALA A 1 112 ? 19.792 13.801 7.279 1.00 69.75 112 ALA A O 1
ATOM 887 N N . ASN A 1 113 ? 19.077 15.575 8.443 1.00 74.06 113 ASN A N 1
ATOM 888 C CA . ASN A 1 113 ? 19.468 15.112 9.789 1.00 74.06 113 ASN A CA 1
ATOM 889 C C . ASN A 1 113 ? 20.980 14.928 10.030 1.00 74.06 113 ASN A C 1
ATOM 891 O O . ASN A 1 113 ? 21.384 14.516 11.115 1.00 74.06 113 ASN A O 1
ATOM 895 N N . CYS A 1 114 ? 21.827 15.300 9.075 1.00 81.56 114 CYS A N 1
ATOM 896 C CA . CYS A 1 114 ? 23.276 15.290 9.207 1.00 81.56 114 CYS A CA 1
ATOM 897 C C . CYS A 1 114 ? 23.829 16.698 9.471 1.00 81.56 114 CYS A C 1
ATOM 899 O O . CYS A 1 114 ? 23.236 17.720 9.106 1.00 81.56 114 CYS A O 1
ATOM 901 N N . SER A 1 115 ? 24.999 16.740 10.107 1.00 86.31 115 SER A N 1
ATOM 902 C CA . SER A 1 115 ? 25.769 17.960 10.355 1.00 86.31 115 SER A CA 1
ATOM 903 C C . SER A 1 115 ? 27.088 17.913 9.592 1.00 86.31 115 SER A C 1
ATOM 905 O O . SER A 1 115 ? 27.666 16.842 9.415 1.00 86.31 115 SER A O 1
ATOM 907 N N . PHE A 1 116 ? 27.565 19.070 9.137 1.00 86.31 116 PHE A N 1
ATOM 908 C CA . PHE A 1 116 ? 28.779 19.189 8.332 1.00 86.31 116 PHE A CA 1
ATOM 909 C C . PHE A 1 116 ? 29.566 20.449 8.691 1.00 86.31 116 PHE A C 1
ATOM 911 O O . PHE A 1 116 ? 28.982 21.492 9.007 1.00 86.31 116 PHE A O 1
ATOM 918 N N . HIS A 1 117 ? 30.895 20.386 8.562 1.00 88.06 117 HIS A N 1
ATOM 919 C CA . HIS A 1 117 ? 31.711 21.601 8.502 1.00 88.06 117 HIS A CA 1
ATOM 920 C C . HIS A 1 117 ? 31.349 22.417 7.250 1.00 88.06 117 HIS A C 1
ATOM 922 O O . HIS A 1 117 ? 31.071 21.819 6.207 1.00 88.06 117 HIS A O 1
ATOM 928 N N . PRO A 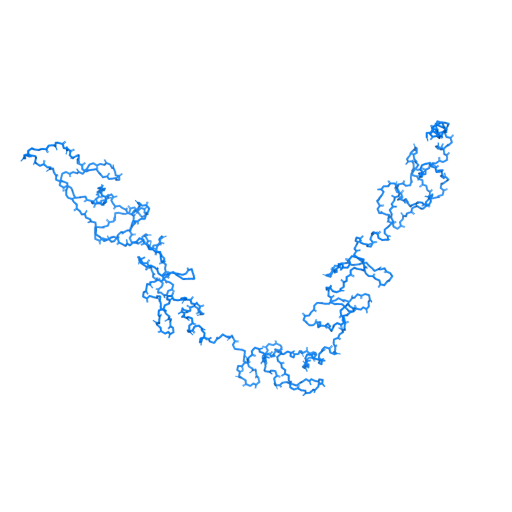1 118 ? 31.461 23.757 7.280 1.00 86.44 118 PRO A N 1
ATOM 929 C CA . PRO A 1 118 ? 31.249 24.595 6.098 1.00 86.44 118 PRO A CA 1
ATOM 930 C C . PRO A 1 118 ? 32.107 24.176 4.895 1.00 86.44 118 PRO A C 1
ATOM 932 O O . PRO A 1 118 ? 31.624 24.140 3.770 1.00 86.44 118 PRO A O 1
ATOM 935 N N . GLY A 1 119 ? 33.364 23.777 5.128 1.00 85.62 119 GLY A N 1
ATOM 936 C CA . GLY A 1 119 ? 34.246 23.265 4.072 1.00 85.62 119 GLY A CA 1
ATOM 937 C C . GLY A 1 119 ? 33.874 21.867 3.559 1.00 85.62 119 GLY A C 1
ATOM 938 O O . GLY A 1 119 ? 34.181 21.537 2.414 1.00 85.62 119 GLY A O 1
ATOM 939 N N . CYS A 1 120 ? 33.196 21.060 4.381 1.00 86.00 120 CYS A N 1
ATOM 940 C CA . CYS A 1 120 ? 32.749 19.712 4.029 1.00 86.00 120 CYS A CA 1
ATOM 941 C C . CYS A 1 120 ? 31.415 19.702 3.268 1.00 86.00 120 CYS A C 1
ATOM 943 O O . CYS A 1 120 ? 31.121 18.720 2.587 1.00 86.00 120 CYS A O 1
ATOM 945 N N . PHE A 1 121 ? 30.631 20.777 3.361 1.00 88.06 121 PHE A N 1
ATOM 946 C CA . PHE A 1 121 ? 29.315 20.913 2.744 1.00 88.06 121 PHE A CA 1
ATOM 947 C C . PHE A 1 121 ? 29.415 21.328 1.267 1.00 88.06 121 PHE A C 1
ATOM 949 O O . PHE A 1 121 ? 29.098 22.453 0.888 1.00 88.06 121 PHE A O 1
ATOM 956 N N . LYS A 1 122 ? 29.918 20.419 0.428 1.00 88.44 122 LYS A N 1
ATOM 957 C CA . LYS A 1 122 ? 30.096 20.622 -1.018 1.00 88.44 122 LYS A CA 1
ATOM 958 C C . LYS A 1 122 ? 29.685 19.371 -1.780 1.00 88.44 122 LYS A C 1
ATOM 960 O O . LYS A 1 122 ? 29.842 18.267 -1.259 1.00 88.44 122 LYS A O 1
ATOM 965 N N . CYS A 1 123 ? 29.201 19.550 -3.008 1.00 86.56 123 CYS A N 1
ATOM 966 C CA . CYS A 1 123 ? 28.838 18.444 -3.889 1.00 86.56 123 CYS A CA 1
ATOM 967 C C . CYS A 1 123 ? 30.063 17.559 -4.145 1.00 86.56 123 CYS A C 1
ATOM 969 O O . CYS A 1 123 ? 31.112 18.057 -4.542 1.00 86.56 123 CYS A O 1
ATOM 971 N N . GLU A 1 124 ? 29.940 16.253 -3.948 1.00 83.44 124 GLU A N 1
ATOM 972 C CA . GLU A 1 124 ? 31.049 15.317 -4.142 1.00 83.44 124 GLU A CA 1
ATOM 973 C C . GLU A 1 124 ? 31.410 15.138 -5.623 1.00 83.44 124 GLU A C 1
ATOM 975 O O . GLU A 1 124 ? 32.570 14.917 -5.953 1.00 83.44 124 GLU A O 1
ATOM 980 N N . SER A 1 125 ? 30.441 15.310 -6.526 1.00 83.00 125 SER A N 1
ATOM 981 C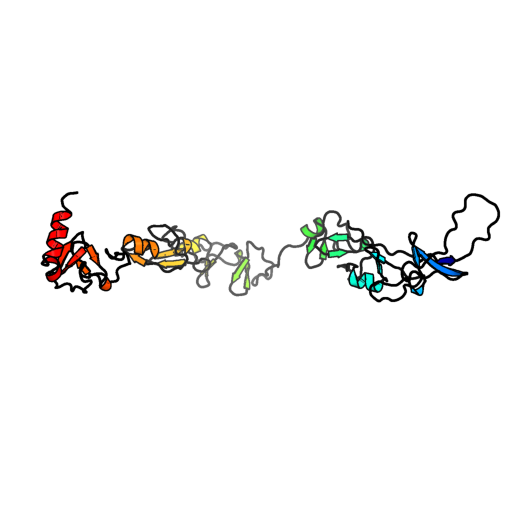 CA . SER A 1 125 ? 30.654 15.146 -7.968 1.00 83.00 125 SER A CA 1
ATOM 982 C C . SER A 1 125 ? 31.264 16.374 -8.646 1.00 83.00 125 SER A C 1
ATOM 984 O O . SER A 1 125 ? 32.046 16.223 -9.577 1.00 83.00 125 SER A O 1
ATOM 986 N N . CYS A 1 126 ? 30.898 17.588 -8.224 1.00 85.12 126 CYS A N 1
ATOM 987 C CA . CYS A 1 126 ? 31.323 18.823 -8.901 1.00 85.12 126 CYS A CA 1
ATOM 988 C C . CYS A 1 126 ? 32.027 19.837 -7.993 1.00 85.12 126 CYS A C 1
ATOM 990 O O . CYS A 1 126 ? 32.348 20.931 -8.446 1.00 85.12 126 CYS A O 1
ATOM 992 N N . ALA A 1 127 ? 32.214 19.522 -6.707 1.00 83.12 127 ALA A N 1
ATOM 993 C CA . ALA A 1 127 ? 32.730 20.431 -5.675 1.00 83.12 127 ALA A CA 1
ATOM 994 C C . ALA A 1 127 ? 31.936 21.747 -5.501 1.00 83.12 127 ALA A C 1
ATOM 996 O O . ALA A 1 127 ? 32.361 22.632 -4.755 1.00 83.12 127 ALA A O 1
ATOM 997 N N . GLY A 1 128 ? 30.776 21.865 -6.156 1.00 83.31 128 GLY A N 1
ATOM 998 C CA . GLY A 1 128 ? 29.912 23.036 -6.122 1.00 83.31 128 GLY A CA 1
ATOM 999 C C . GLY A 1 128 ? 29.218 23.241 -4.777 1.00 83.31 128 GLY A C 1
ATOM 1000 O O . GLY A 1 128 ? 29.137 22.338 -3.937 1.00 83.31 128 GLY A O 1
ATOM 1001 N N . ASN A 1 129 ? 28.703 24.455 -4.595 1.00 79.81 129 ASN A N 1
ATOM 1002 C CA . ASN A 1 129 ? 27.956 24.838 -3.407 1.00 79.81 129 ASN A CA 1
ATOM 1003 C C . ASN A 1 129 ? 26.594 24.118 -3.349 1.00 79.81 129 ASN A C 1
ATOM 1005 O O . ASN A 1 129 ? 25.962 23.856 -4.372 1.00 79.81 129 ASN A O 1
ATOM 1009 N N . LEU A 1 130 ? 26.162 23.795 -2.136 1.00 80.94 130 LEU A N 1
ATOM 1010 C CA . LEU A 1 130 ? 24.989 22.989 -1.816 1.00 80.94 130 LEU A CA 1
ATOM 1011 C C . LEU A 1 130 ? 23.843 23.811 -1.188 1.00 80.94 130 LEU A C 1
ATOM 1013 O O . LEU A 1 130 ? 22.887 23.246 -0.658 1.00 80.94 130 LEU A O 1
ATOM 1017 N N . ASP A 1 131 ? 23.914 25.143 -1.271 1.00 72.50 131 ASP A N 1
ATOM 1018 C CA . ASP A 1 131 ? 22.936 26.073 -0.680 1.00 72.50 131 ASP A CA 1
ATOM 1019 C C . ASP A 1 131 ? 21.494 25.874 -1.180 1.00 72.50 131 ASP A C 1
ATOM 1021 O O . ASP A 1 131 ? 20.544 26.103 -0.434 1.00 72.50 131 ASP A O 1
ATOM 1025 N N . TYR A 1 132 ? 21.321 25.411 -2.422 1.00 71.62 132 TYR A N 1
ATOM 1026 C CA . TYR A 1 132 ? 20.008 25.187 -3.045 1.00 71.62 132 TYR A CA 1
ATOM 1027 C C . TYR A 1 132 ? 19.426 23.786 -2.787 1.00 71.62 132 TYR A C 1
ATOM 1029 O O . TYR A 1 132 ? 18.395 23.431 -3.356 1.00 71.62 132 TYR A O 1
ATOM 1037 N N . GLY A 1 133 ? 20.081 22.980 -1.948 1.00 72.06 133 GLY A N 1
ATOM 1038 C CA . GLY A 1 133 ? 19.624 21.647 -1.563 1.00 72.06 133 GLY A CA 1
ATOM 1039 C C . GLY A 1 133 ? 20.716 20.586 -1.666 1.00 72.06 133 GLY A C 1
ATOM 1040 O O . GLY A 1 133 ? 21.638 20.676 -2.481 1.00 72.06 133 GLY A O 1
ATOM 1041 N N . VAL A 1 134 ? 20.583 19.551 -0.834 1.00 77.12 134 VAL A N 1
ATOM 1042 C CA . VAL A 1 134 ? 21.484 18.393 -0.788 1.00 77.12 134 VAL A CA 1
ATOM 1043 C C . VAL A 1 134 ? 20.681 17.128 -0.952 1.00 77.12 134 VAL A C 1
ATOM 1045 O O . VAL A 1 134 ? 19.672 16.940 -0.274 1.00 77.12 134 VAL A O 1
ATOM 1048 N N . TRP A 1 135 ? 21.173 16.241 -1.804 1.00 79.12 135 TRP A N 1
ATOM 1049 C CA . TRP A 1 135 ? 20.626 14.909 -1.971 1.00 79.12 135 TRP A CA 1
ATOM 1050 C C . TRP A 1 135 ? 21.698 13.887 -1.635 1.00 79.12 135 TRP A C 1
ATOM 1052 O O . TRP A 1 135 ? 22.820 13.972 -2.133 1.00 79.12 135 TRP A O 1
ATOM 1062 N N . CYS A 1 136 ? 21.344 12.932 -0.780 1.00 71.69 136 CYS A N 1
ATOM 1063 C CA . CYS A 1 136 ? 22.195 11.797 -0.462 1.00 71.69 136 CYS A CA 1
ATOM 1064 C C . CYS A 1 136 ? 21.839 10.648 -1.405 1.00 71.69 136 CYS A C 1
ATOM 1066 O O . CYS A 1 136 ? 20.729 10.122 -1.333 1.00 71.69 136 CYS A O 1
ATOM 1068 N N . VAL A 1 137 ? 22.763 10.276 -2.287 1.00 69.69 137 VAL A N 1
ATOM 1069 C CA . VAL A 1 137 ? 22.623 9.127 -3.192 1.00 69.69 137 VAL A CA 1
ATOM 1070 C C . VAL A 1 137 ? 23.795 8.192 -2.930 1.00 69.69 137 VAL A C 1
ATOM 1072 O O . VAL A 1 137 ? 24.942 8.623 -3.003 1.00 69.69 137 VAL A O 1
ATOM 1075 N N . ASP A 1 138 ? 23.510 6.949 -2.535 1.00 68.62 138 ASP A N 1
ATOM 1076 C CA . ASP A 1 138 ? 24.512 5.937 -2.150 1.00 68.62 138 ASP A CA 1
ATOM 1077 C C . ASP A 1 138 ? 25.543 6.437 -1.119 1.00 68.62 138 ASP A C 1
ATOM 1079 O O . ASP A 1 138 ? 26.737 6.157 -1.199 1.00 68.62 138 ASP A O 1
ATOM 1083 N N . GLY A 1 139 ? 25.084 7.241 -0.154 1.00 64.75 139 GLY A N 1
ATOM 1084 C CA . GLY A 1 139 ? 25.934 7.840 0.883 1.00 64.75 139 GLY A CA 1
ATOM 1085 C C . GLY A 1 139 ? 26.746 9.062 0.435 1.00 64.75 139 GLY A C 1
ATOM 1086 O O . GLY A 1 139 ? 27.434 9.658 1.261 1.00 64.75 139 GLY A O 1
ATOM 1087 N N . ARG A 1 140 ? 26.639 9.482 -0.831 1.00 74.50 140 ARG A N 1
ATOM 1088 C CA . ARG A 1 140 ? 27.319 10.663 -1.382 1.00 74.50 140 ARG A CA 1
ATOM 1089 C C . ARG A 1 140 ? 26.403 11.873 -1.420 1.00 74.50 140 ARG A C 1
ATOM 1091 O O . ARG A 1 140 ? 25.234 11.768 -1.789 1.00 74.50 140 ARG A O 1
ATOM 1098 N N . MET A 1 141 ? 26.944 13.040 -1.085 1.00 78.69 141 MET A N 1
ATOM 1099 C CA . MET A 1 141 ? 26.202 14.302 -1.127 1.00 78.69 141 MET A CA 1
ATOM 1100 C C . MET A 1 141 ? 26.352 14.970 -2.486 1.00 78.69 141 MET A C 1
ATOM 1102 O O . MET A 1 141 ? 27.439 15.420 -2.853 1.00 78.69 141 MET A O 1
ATOM 1106 N N . VAL A 1 142 ? 25.249 15.096 -3.213 1.00 84.25 142 VAL A N 1
ATOM 1107 C CA . VAL A 1 142 ? 25.227 15.701 -4.546 1.00 84.25 142 VAL A CA 1
ATOM 1108 C C . VAL A 1 142 ? 24.244 16.869 -4.620 1.00 84.25 142 VAL A C 1
ATOM 1110 O O . VAL A 1 142 ? 23.262 16.930 -3.877 1.00 84.25 142 VAL A O 1
ATOM 1113 N N . CYS A 1 143 ? 24.520 17.823 -5.515 1.00 86.12 143 CYS A N 1
ATOM 1114 C CA . CYS A 1 143 ? 23.587 18.902 -5.840 1.00 86.12 143 CYS A CA 1
ATOM 1115 C C . CYS A 1 143 ? 22.456 18.390 -6.747 1.00 86.12 143 CYS A C 1
ATOM 1117 O O . CYS A 1 143 ? 22.554 17.301 -7.315 1.00 86.12 143 CYS A O 1
ATOM 1119 N N . HIS A 1 144 ? 21.407 19.197 -6.932 1.00 82.56 144 HIS A N 1
ATOM 1120 C CA . HIS A 1 144 ? 20.254 18.854 -7.772 1.00 82.56 144 HIS A CA 1
ATOM 1121 C C . HIS A 1 144 ? 20.673 18.383 -9.172 1.00 82.56 144 HIS A C 1
ATOM 1123 O O . HIS A 1 144 ? 20.254 17.326 -9.632 1.00 82.56 144 HIS A O 1
ATOM 1129 N N . ASN A 1 145 ? 21.560 19.142 -9.820 1.00 82.00 145 ASN A N 1
ATOM 1130 C CA . ASN A 1 145 ? 22.000 18.842 -11.179 1.00 82.00 145 ASN A CA 1
ATOM 1131 C C . ASN A 1 145 ? 22.780 17.528 -11.231 1.00 82.00 145 ASN A C 1
ATOM 1133 O O . ASN A 1 145 ? 22.529 16.711 -12.104 1.00 82.00 145 ASN A O 1
ATOM 1137 N N . CYS A 1 146 ? 23.683 17.281 -10.279 1.00 79.69 146 CYS A N 1
ATOM 1138 C CA . CYS A 1 146 ? 24.421 16.022 -10.232 1.00 79.69 146 CYS A CA 1
ATOM 1139 C C . CYS A 1 146 ? 23.509 14.836 -9.900 1.00 79.69 146 CYS A C 1
ATOM 1141 O O . CYS A 1 146 ? 23.702 13.775 -10.474 1.00 79.69 146 CYS A O 1
ATOM 1143 N N . LYS A 1 147 ? 22.485 15.010 -9.054 1.00 78.25 147 LYS A N 1
ATOM 1144 C CA . LYS A 1 147 ? 21.464 13.981 -8.805 1.00 78.25 147 LYS A CA 1
ATOM 1145 C C . LYS A 1 147 ? 20.698 13.617 -10.077 1.00 78.25 147 LYS A C 1
ATOM 1147 O O . LYS A 1 147 ? 20.469 12.437 -10.313 1.00 78.25 147 LYS A O 1
ATOM 1152 N N . GLU A 1 148 ? 20.282 14.601 -10.870 1.00 77.56 148 GLU A N 1
ATOM 1153 C CA . GLU A 1 148 ? 19.579 14.338 -12.135 1.00 77.56 148 GLU A CA 1
ATOM 1154 C C . GLU A 1 148 ? 20.481 13.653 -13.173 1.00 77.56 148 GLU A C 1
ATOM 1156 O O . GLU A 1 148 ? 19.985 12.927 -14.026 1.00 77.56 148 GLU A O 1
ATOM 1161 N N . MET A 1 149 ? 21.802 13.803 -13.047 1.00 68.19 149 MET A N 1
ATOM 1162 C CA . MET A 1 149 ? 22.791 13.104 -13.874 1.00 68.19 149 MET A CA 1
ATOM 1163 C C . MET A 1 149 ? 23.181 11.714 -13.336 1.00 68.19 149 MET A C 1
ATOM 1165 O O . MET A 1 149 ? 23.922 10.998 -14.010 1.00 68.19 149 MET A O 1
ATOM 1169 N N . LEU A 1 150 ? 22.725 11.314 -12.139 1.00 63.97 150 LEU A N 1
ATOM 1170 C CA . LEU A 1 150 ? 22.980 9.971 -11.613 1.00 63.97 150 LEU A CA 1
ATOM 1171 C C . LEU A 1 150 ? 22.011 8.962 -12.252 1.00 63.97 150 LEU A C 1
ATOM 1173 O O . LEU A 1 150 ? 20.801 9.211 -12.280 1.00 63.97 150 LEU A O 1
ATOM 1177 N N . PRO A 1 151 ? 22.502 7.803 -12.727 1.00 57.47 151 PRO A N 1
ATOM 1178 C CA . PRO A 1 151 ? 21.649 6.768 -13.292 1.00 57.47 151 PRO A CA 1
ATOM 1179 C C . PRO A 1 151 ? 20.735 6.191 -12.201 1.00 57.47 151 PRO A C 1
ATOM 1181 O O . PRO A 1 151 ? 21.162 5.455 -11.314 1.00 57.47 151 PRO A O 1
ATOM 1184 N N . LYS A 1 152 ? 19.448 6.538 -12.255 1.00 55.34 152 LYS A N 1
ATOM 1185 C CA . LYS A 1 152 ? 18.399 5.924 -11.435 1.00 55.34 152 LYS A CA 1
ATOM 1186 C C . LYS A 1 152 ? 18.073 4.558 -12.054 1.00 55.34 152 LYS A C 1
ATOM 1188 O O . LYS A 1 152 ? 17.304 4.540 -13.005 1.00 55.34 152 LYS A O 1
ATOM 1193 N N . THR A 1 153 ? 18.675 3.450 -11.599 1.00 52.38 153 THR A N 1
ATOM 1194 C CA . THR A 1 153 ? 18.116 2.065 -11.601 1.00 52.38 153 THR A CA 1
ATOM 1195 C C . THR A 1 153 ? 19.194 1.006 -11.332 1.00 52.38 153 THR A C 1
ATOM 1197 O O . THR A 1 153 ? 20.288 1.043 -11.882 1.00 52.38 153 THR A O 1
ATOM 1200 N N . THR A 1 154 ? 18.860 -0.010 -10.530 1.00 53.22 154 THR A N 1
ATOM 1201 C CA . THR A 1 154 ? 19.531 -1.315 -10.581 1.00 53.22 154 THR A CA 1
ATOM 1202 C C . THR A 1 154 ? 19.338 -1.886 -11.983 1.00 53.22 154 THR A C 1
ATOM 1204 O O . THR A 1 154 ? 18.221 -2.244 -12.355 1.00 53.22 154 THR A O 1
ATOM 1207 N N . HIS A 1 155 ? 20.395 -1.936 -12.785 1.00 68.25 155 HIS A N 1
ATOM 1208 C CA . HIS A 1 155 ? 20.310 -2.476 -14.137 1.00 68.25 155 HIS A CA 1
ATOM 1209 C C . HIS A 1 155 ? 20.118 -3.999 -14.092 1.00 68.25 155 HIS A C 1
ATOM 1211 O O . HIS A 1 155 ? 21.010 -4.732 -13.664 1.00 68.25 155 HIS A O 1
ATOM 1217 N N . PHE A 1 156 ? 18.966 -4.490 -14.555 1.00 81.62 156 PHE A N 1
ATOM 1218 C CA . PHE A 1 156 ? 18.785 -5.914 -14.838 1.00 81.62 156 PHE A CA 1
ATOM 1219 C C . PHE A 1 156 ? 19.599 -6.276 -16.082 1.00 81.62 156 PHE A C 1
ATOM 1221 O O . PHE A 1 156 ? 19.527 -5.576 -17.090 1.00 81.62 156 PHE A O 1
ATOM 1228 N N . ILE A 1 157 ? 20.386 -7.352 -16.026 1.00 84.00 157 ILE A N 1
ATOM 1229 C CA . ILE A 1 157 ? 21.210 -7.794 -17.159 1.00 84.00 157 ILE A CA 1
ATOM 1230 C C . ILE A 1 157 ? 20.507 -8.952 -17.856 1.00 84.00 157 ILE A C 1
ATOM 1232 O O . ILE A 1 157 ? 20.196 -9.969 -17.236 1.00 84.00 157 ILE A O 1
ATOM 1236 N N . CYS A 1 158 ? 20.283 -8.814 -19.162 1.00 90.38 158 CYS A N 1
ATOM 1237 C CA . CYS A 1 158 ? 19.695 -9.877 -19.960 1.00 90.38 158 CYS A CA 1
ATOM 1238 C C . CYS A 1 158 ? 20.623 -11.087 -20.038 1.00 90.38 158 CYS A C 1
ATOM 1240 O O . CYS A 1 158 ? 21.748 -10.979 -20.521 1.00 90.38 158 CYS A O 1
ATOM 1242 N N . LYS A 1 159 ? 20.134 -12.273 -19.677 1.00 90.19 159 LYS A N 1
ATOM 1243 C CA . LYS A 1 159 ? 20.916 -13.513 -19.789 1.00 90.19 159 LYS A CA 1
ATOM 1244 C C . LYS A 1 159 ? 21.240 -13.912 -21.233 1.00 90.19 159 LYS A C 1
ATOM 1246 O O . LYS A 1 159 ? 22.212 -14.621 -21.456 1.00 90.19 159 LYS A O 1
ATOM 1251 N N . LYS A 1 160 ? 20.439 -13.472 -22.210 1.00 90.38 160 LYS A N 1
ATOM 1252 C CA . LYS A 1 160 ? 20.582 -13.862 -23.625 1.00 90.38 160 LYS A CA 1
ATOM 1253 C C . LYS A 1 160 ? 21.545 -12.969 -24.409 1.00 90.38 160 LYS A C 1
ATOM 1255 O O . LYS A 1 160 ? 22.272 -13.475 -25.254 1.00 90.38 160 LYS A O 1
ATOM 1260 N N . CYS A 1 161 ? 21.540 -11.659 -24.159 1.00 90.81 161 CYS A N 1
ATOM 1261 C CA . CYS A 1 161 ? 22.385 -10.705 -24.887 1.00 90.81 161 CYS A CA 1
ATOM 1262 C C . CYS A 1 161 ? 23.408 -9.975 -24.004 1.00 90.81 161 CYS A C 1
ATOM 1264 O O . CYS A 1 161 ? 24.211 -9.206 -24.527 1.00 90.81 161 CYS A O 1
ATOM 1266 N N . HIS A 1 162 ? 23.379 -10.202 -22.686 1.00 85.00 162 HIS A N 1
ATOM 1267 C CA . HIS A 1 162 ? 24.265 -9.598 -21.683 1.00 85.00 162 HIS A CA 1
ATOM 1268 C C . HIS A 1 162 ? 24.233 -8.064 -21.631 1.00 85.00 162 HIS A C 1
ATOM 1270 O O . HIS A 1 162 ? 25.142 -7.439 -21.090 1.00 85.00 162 HIS A O 1
ATOM 1276 N N . ARG A 1 163 ? 23.174 -7.445 -22.166 1.00 85.06 163 ARG A N 1
ATOM 1277 C CA . ARG A 1 163 ? 22.962 -5.993 -22.121 1.00 85.06 163 ARG A CA 1
ATOM 1278 C C . ARG A 1 163 ? 22.008 -5.603 -20.984 1.00 85.06 163 ARG A C 1
ATOM 1280 O O . ARG A 1 163 ? 21.159 -6.423 -20.615 1.00 85.06 163 ARG A O 1
ATOM 1287 N N . PRO A 1 164 ? 22.112 -4.368 -20.461 1.00 83.69 164 PRO A N 1
ATOM 1288 C CA . PRO A 1 164 ? 21.126 -3.812 -19.539 1.00 83.69 164 PRO A CA 1
ATOM 1289 C C . PRO A 1 164 ? 19.710 -3.839 -20.133 1.00 83.69 164 PRO A C 1
ATOM 1291 O O . PRO A 1 164 ? 19.527 -3.652 -21.340 1.00 83.69 164 PRO A O 1
ATOM 1294 N N . ILE A 1 165 ? 18.715 -4.085 -19.287 1.00 83.56 165 ILE A N 1
ATOM 1295 C CA . ILE A 1 165 ? 17.293 -4.095 -19.632 1.00 83.56 165 ILE A CA 1
ATOM 1296 C C . ILE A 1 165 ? 16.629 -2.859 -19.022 1.00 83.56 165 ILE A C 1
ATOM 1298 O O . ILE A 1 165 ? 16.812 -2.570 -17.837 1.00 83.56 165 ILE A O 1
ATOM 1302 N N . GLU A 1 166 ? 15.858 -2.144 -19.835 1.00 80.94 166 GLU A N 1
ATOM 1303 C CA . GLU A 1 166 ? 14.979 -1.067 -19.380 1.00 80.94 166 GLU A CA 1
ATOM 1304 C C . GLU A 1 166 ? 13.739 -1.651 -18.689 1.00 80.94 166 GLU A C 1
ATOM 1306 O O . GLU A 1 166 ? 13.305 -2.758 -19.005 1.00 80.94 166 GLU A O 1
ATOM 1311 N N . HIS A 1 167 ? 13.157 -0.919 -17.736 1.00 71.75 167 HIS A N 1
ATOM 1312 C CA . HIS A 1 167 ? 12.054 -1.424 -16.907 1.00 71.75 167 HIS A CA 1
ATOM 1313 C C . HIS A 1 167 ? 10.855 -1.924 -17.738 1.00 71.75 167 HIS A C 1
ATOM 1315 O O . HIS A 1 167 ? 10.273 -2.958 -17.416 1.00 71.75 167 HIS A O 1
ATOM 1321 N N . ASP A 1 168 ? 10.540 -1.247 -18.843 1.00 81.31 168 ASP A N 1
ATOM 1322 C CA . ASP A 1 168 ? 9.372 -1.547 -19.681 1.00 81.31 168 ASP A CA 1
ATOM 1323 C C . ASP A 1 168 ? 9.572 -2.747 -20.627 1.00 81.31 168 ASP A C 1
ATOM 1325 O O . ASP A 1 168 ? 8.619 -3.206 -21.261 1.00 81.31 168 ASP A O 1
ATOM 1329 N N . ASP A 1 169 ? 10.789 -3.296 -20.679 1.00 86.25 169 ASP A N 1
ATOM 1330 C CA . ASP A 1 169 ? 11.167 -4.452 -21.500 1.00 86.25 169 ASP A CA 1
ATOM 1331 C C . ASP A 1 169 ? 11.587 -5.675 -20.680 1.00 86.25 169 ASP A C 1
ATOM 1333 O O . ASP A 1 169 ? 12.001 -6.697 -21.240 1.00 86.25 169 ASP A O 1
ATOM 1337 N N . LEU A 1 170 ? 11.475 -5.594 -19.356 1.00 88.38 170 LEU A N 1
ATOM 1338 C CA . LEU A 1 170 ? 11.901 -6.639 -18.442 1.00 88.38 170 LEU A CA 1
ATOM 1339 C C . LEU A 1 170 ? 10.925 -7.817 -18.433 1.00 88.38 170 LEU A C 1
ATOM 1341 O O . LEU A 1 170 ? 9.809 -7.713 -17.932 1.00 88.38 170 LEU A O 1
ATOM 1345 N N . LEU A 1 171 ? 11.392 -8.979 -18.884 1.00 90.00 171 LEU A N 1
ATOM 1346 C CA . LEU A 1 171 ? 10.741 -10.260 -18.631 1.00 90.00 171 LEU A CA 1
ATOM 1347 C C . LEU A 1 171 ? 11.553 -11.082 -17.635 1.00 90.00 171 LEU A C 1
ATOM 1349 O O . LEU A 1 171 ? 12.768 -11.242 -17.776 1.00 90.00 171 LEU A O 1
ATOM 1353 N N . ARG A 1 172 ? 10.863 -11.644 -16.641 1.00 88.25 172 ARG A N 1
ATOM 1354 C CA . ARG A 1 172 ? 11.446 -12.546 -15.645 1.00 88.25 172 ARG A CA 1
ATOM 1355 C C . ARG A 1 172 ? 10.977 -13.974 -15.898 1.00 88.25 172 ARG A C 1
ATOM 1357 O O . ARG A 1 172 ? 9.778 -14.227 -15.899 1.00 88.25 172 ARG A O 1
ATOM 1364 N N . SER A 1 173 ? 11.919 -14.902 -16.046 1.00 87.31 173 SER A N 1
ATOM 1365 C CA . SER A 1 173 ? 11.648 -16.345 -16.016 1.00 87.31 173 SER A CA 1
ATOM 1366 C C . SER A 1 173 ? 12.492 -16.952 -14.912 1.00 87.31 173 SER A C 1
ATOM 1368 O O . SER A 1 173 ? 13.714 -16.817 -14.935 1.00 87.31 173 SER A O 1
ATOM 1370 N N . ASP A 1 174 ? 11.853 -17.611 -13.949 1.00 84.31 174 ASP A N 1
ATOM 1371 C CA . ASP A 1 174 ? 12.526 -18.212 -12.795 1.00 84.31 174 ASP A CA 1
ATOM 1372 C C . ASP A 1 174 ? 13.391 -17.183 -12.025 1.00 84.31 174 ASP A C 1
ATOM 1374 O O . ASP A 1 174 ? 12.864 -16.272 -11.375 1.00 84.31 174 ASP A O 1
ATOM 1378 N N . ASN A 1 175 ? 14.719 -17.298 -12.119 1.00 83.25 175 ASN A N 1
ATOM 1379 C CA . ASN A 1 175 ? 15.697 -16.390 -11.506 1.00 83.25 175 ASN A CA 1
ATOM 1380 C C . ASN A 1 175 ? 16.470 -15.539 -12.524 1.00 83.25 175 ASN A C 1
ATOM 1382 O O . ASN A 1 175 ? 17.372 -14.800 -12.135 1.00 83.25 175 ASN A O 1
ATOM 1386 N N . ASP A 1 176 ? 16.122 -15.624 -13.806 1.00 89.69 176 ASP A N 1
ATOM 1387 C CA . ASP A 1 176 ? 16.813 -14.922 -14.879 1.00 89.69 176 ASP A CA 1
ATOM 1388 C C . ASP A 1 176 ? 15.956 -13.793 -15.469 1.00 89.69 176 ASP A C 1
ATOM 1390 O O . ASP A 1 176 ? 14.719 -13.838 -15.475 1.00 89.69 176 ASP A O 1
ATOM 1394 N N . PHE A 1 177 ? 16.644 -12.789 -16.014 1.00 90.62 177 PHE A N 1
ATOM 1395 C CA . PHE A 1 177 ? 16.044 -11.623 -16.654 1.00 90.62 177 PHE A CA 1
ATOM 1396 C C . PHE A 1 177 ? 16.348 -11.611 -18.147 1.00 90.62 177 PHE A C 1
ATOM 1398 O O . PHE A 1 177 ? 17.446 -11.966 -18.590 1.00 90.62 177 PHE A O 1
ATOM 1405 N N . PHE A 1 178 ? 15.376 -11.169 -18.933 1.00 92.06 178 PHE A N 1
ATOM 1406 C CA . PHE A 1 178 ? 15.464 -11.142 -20.381 1.00 92.06 178 PHE A CA 1
ATOM 1407 C C . PHE A 1 178 ? 14.752 -9.918 -20.952 1.00 92.06 178 PHE A C 1
ATOM 1409 O O . PHE A 1 178 ? 13.820 -9.402 -20.342 1.00 92.06 178 PHE A O 1
ATOM 1416 N N . HIS A 1 179 ? 15.152 -9.492 -22.152 1.00 91.06 179 HIS A N 1
ATOM 1417 C CA . HIS A 1 179 ? 14.365 -8.528 -22.912 1.00 91.06 179 HIS A CA 1
ATOM 1418 C C . HIS A 1 179 ? 13.114 -9.181 -23.499 1.00 91.06 179 HIS A C 1
ATOM 1420 O O . HIS A 1 179 ? 13.159 -10.309 -23.997 1.00 91.06 179 HIS A O 1
ATOM 1426 N N . SER A 1 180 ? 12.029 -8.421 -23.513 1.00 92.19 180 SER A N 1
ATOM 1427 C CA . SER A 1 180 ? 10.738 -8.764 -24.103 1.00 92.19 180 SER A CA 1
ATOM 1428 C C . SER A 1 180 ? 10.829 -9.223 -25.565 1.00 92.19 180 SER A C 1
ATOM 1430 O O . SER A 1 180 ? 10.335 -10.298 -25.917 1.00 92.19 180 SER A O 1
ATOM 1432 N N . TYR A 1 181 ? 11.566 -8.482 -26.396 1.00 89.94 181 TYR A N 1
ATOM 1433 C CA . TYR A 1 181 ? 11.706 -8.734 -27.833 1.00 89.94 181 TYR A CA 1
ATOM 1434 C C . TYR A 1 181 ? 12.426 -10.048 -28.178 1.00 89.94 181 TYR A C 1
ATOM 1436 O O . TYR A 1 181 ? 12.392 -10.493 -29.326 1.00 89.94 181 TYR A O 1
ATOM 1444 N N . HIS A 1 182 ? 13.092 -10.696 -27.215 1.00 91.25 182 HIS A N 1
ATOM 1445 C CA . HIS A 1 182 ? 13.710 -12.006 -27.434 1.00 91.25 182 HIS A CA 1
ATOM 1446 C C . HIS A 1 182 ? 12.707 -13.157 -27.507 1.00 91.25 182 HIS A C 1
ATOM 1448 O O . HIS A 1 182 ? 13.105 -14.272 -27.869 1.00 91.25 182 HIS A O 1
ATOM 1454 N N . PHE A 1 183 ? 11.450 -12.892 -27.162 1.00 92.12 183 PHE A N 1
ATOM 1455 C CA . PHE A 1 183 ? 10.370 -13.858 -27.151 1.00 92.12 183 PHE A CA 1
ATOM 1456 C C . PHE A 1 183 ? 9.236 -13.412 -28.069 1.00 92.12 183 PHE A C 1
ATOM 1458 O O . PHE A 1 183 ? 9.029 -12.229 -28.349 1.00 92.12 183 PHE A O 1
ATOM 1465 N N . SER A 1 184 ? 8.469 -14.395 -28.522 1.00 94.12 184 SER A N 1
ATOM 1466 C CA . SER A 1 184 ? 7.293 -14.184 -29.356 1.00 94.12 184 SER A CA 1
ATOM 1467 C C . SER A 1 184 ? 6.091 -14.846 -28.705 1.00 94.12 184 SER A C 1
ATOM 1469 O O . SER A 1 184 ? 6.212 -15.900 -28.080 1.00 94.12 184 SER A O 1
ATOM 1471 N N . CYS A 1 185 ? 4.919 -14.233 -28.857 1.00 95.25 185 CYS A N 1
ATOM 1472 C CA . CYS A 1 185 ? 3.687 -14.773 -28.307 1.00 95.25 185 CYS A CA 1
ATOM 1473 C C . CYS A 1 185 ? 3.390 -16.150 -28.910 1.00 95.25 185 CYS A C 1
ATOM 1475 O O . CYS A 1 185 ? 3.266 -16.281 -30.126 1.00 95.25 185 CYS A O 1
ATOM 1477 N N . ALA A 1 186 ? 3.171 -17.166 -28.076 1.00 94.75 186 ALA A N 1
ATOM 1478 C CA . ALA A 1 186 ? 2.808 -18.498 -28.553 1.00 94.75 186 ALA A CA 1
ATOM 1479 C C . ALA A 1 186 ? 1.474 -18.510 -29.333 1.00 94.75 186 ALA A C 1
ATOM 1481 O O . ALA A 1 186 ? 1.334 -19.295 -30.272 1.00 94.75 186 ALA A O 1
ATOM 1482 N N . GLY A 1 187 ? 0.545 -17.598 -29.009 1.00 92.75 187 GLY A N 1
ATOM 1483 C CA . GLY A 1 187 ? -0.752 -17.438 -29.676 1.00 92.75 187 GLY A CA 1
ATOM 1484 C C . GLY A 1 187 ? -0.698 -16.687 -31.012 1.00 92.75 187 GLY A C 1
ATOM 1485 O O . GLY A 1 187 ? -1.071 -17.249 -32.034 1.00 92.75 187 GLY A O 1
ATOM 1486 N N . CYS A 1 188 ? -0.250 -15.425 -31.016 1.00 94.81 188 CYS A N 1
ATOM 1487 C CA . CYS A 1 188 ? -0.285 -14.561 -32.210 1.00 94.81 188 CYS A CA 1
ATOM 1488 C C . CYS A 1 188 ? 1.058 -14.421 -32.945 1.00 94.81 188 CYS A C 1
ATOM 1490 O O . CYS A 1 188 ? 1.126 -13.727 -33.954 1.00 94.81 188 CYS A O 1
ATOM 1492 N N . LYS A 1 189 ? 2.129 -15.047 -32.439 1.00 93.88 189 LYS A N 1
ATOM 1493 C CA . LYS A 1 189 ? 3.498 -15.040 -32.996 1.00 93.88 189 LYS A CA 1
ATOM 1494 C C . LYS A 1 189 ? 4.195 -13.673 -33.071 1.00 93.88 189 LYS A C 1
ATOM 1496 O O . LYS A 1 189 ? 5.337 -13.602 -33.506 1.00 93.88 189 LYS A O 1
ATOM 1501 N N . THR A 1 190 ? 3.569 -12.601 -32.592 1.00 92.31 190 THR A N 1
ATOM 1502 C CA . THR A 1 190 ? 4.170 -11.259 -32.520 1.00 92.31 190 THR A CA 1
ATOM 1503 C C . THR A 1 190 ? 5.259 -11.186 -31.446 1.00 92.31 190 THR A C 1
ATOM 1505 O O . THR A 1 190 ? 5.156 -11.864 -30.419 1.00 92.31 190 THR A O 1
ATOM 1508 N N . ALA A 1 191 ? 6.280 -10.349 -31.666 1.00 91.38 191 ALA A N 1
ATOM 1509 C CA . ALA A 1 191 ? 7.270 -10.000 -30.647 1.00 91.38 191 ALA A CA 1
ATOM 1510 C C . ALA A 1 191 ? 6.589 -9.439 -29.388 1.00 91.38 191 ALA A C 1
ATOM 1512 O O . ALA A 1 191 ? 5.573 -8.744 -29.473 1.00 91.38 191 ALA A O 1
ATOM 1513 N N . LEU A 1 192 ? 7.124 -9.795 -28.224 1.00 92.94 192 LEU A N 1
ATOM 1514 C CA . LEU A 1 192 ? 6.545 -9.435 -26.935 1.00 92.94 192 LEU A CA 1
ATOM 1515 C C . LEU A 1 192 ? 7.072 -8.094 -26.418 1.00 92.94 192 LEU A C 1
ATOM 1517 O O . LEU A 1 192 ? 8.126 -7.626 -26.834 1.00 92.94 192 LEU A O 1
ATOM 1521 N N . THR A 1 193 ? 6.321 -7.507 -25.487 1.00 88.38 193 THR A N 1
ATOM 1522 C CA . THR A 1 193 ? 6.677 -6.309 -24.705 1.00 88.38 193 THR A CA 1
ATOM 1523 C C . THR A 1 193 ? 6.784 -6.682 -23.220 1.00 88.38 193 THR A C 1
ATOM 1525 O O . THR A 1 193 ? 6.421 -7.805 -22.855 1.00 88.38 193 THR A O 1
ATOM 1528 N N . GLY A 1 194 ? 7.262 -5.789 -22.341 1.00 85.25 194 GLY A N 1
ATOM 1529 C CA . GLY A 1 194 ? 7.418 -6.096 -20.906 1.00 85.25 194 GLY A CA 1
ATOM 1530 C C . GLY A 1 194 ? 6.128 -6.497 -20.179 1.00 85.25 194 GLY A C 1
ATOM 1531 O O . GLY A 1 194 ? 6.182 -7.103 -19.117 1.00 85.25 194 GLY A O 1
ATOM 1532 N N . GLY A 1 195 ? 4.952 -6.249 -20.769 1.00 87.56 195 GLY A N 1
ATOM 1533 C CA . GLY A 1 195 ? 3.664 -6.723 -20.248 1.00 87.56 195 GLY A CA 1
ATOM 1534 C C . GLY A 1 195 ? 3.344 -8.196 -20.537 1.00 87.56 195 GLY A C 1
ATOM 1535 O O . GLY A 1 195 ? 2.241 -8.647 -20.223 1.00 87.56 195 GLY A O 1
ATOM 1536 N N . ALA A 1 196 ? 4.235 -8.945 -21.190 1.00 91.88 196 ALA A N 1
ATOM 1537 C CA . ALA A 1 196 ? 3.991 -10.347 -21.500 1.00 91.88 196 ALA A CA 1
ATOM 1538 C C . ALA A 1 196 ? 3.941 -11.225 -20.244 1.00 91.88 196 ALA A C 1
ATOM 1540 O O . ALA A 1 196 ? 4.658 -11.007 -19.271 1.00 91.88 196 ALA A O 1
ATOM 1541 N N . ARG A 1 197 ? 3.096 -12.256 -20.288 1.00 91.00 197 ARG A N 1
ATOM 1542 C CA . ARG A 1 197 ? 2.852 -13.168 -19.165 1.00 91.00 197 ARG A CA 1
ATOM 1543 C C . ARG A 1 197 ? 3.180 -14.599 -19.558 1.00 91.00 197 ARG A C 1
ATOM 1545 O O . ARG A 1 197 ? 3.024 -14.977 -20.723 1.00 91.00 197 ARG A O 1
ATOM 1552 N N . GLN A 1 198 ? 3.631 -15.389 -18.589 1.00 89.75 198 GLN A N 1
ATOM 1553 C CA . GLN A 1 198 ? 4.048 -16.769 -18.811 1.00 89.75 198 GLN A CA 1
ATOM 1554 C C . GLN A 1 198 ? 2.973 -17.748 -18.320 1.00 89.75 198 GLN A C 1
ATOM 1556 O O . GLN A 1 198 ? 2.541 -17.688 -17.174 1.00 89.75 198 GLN A O 1
ATOM 1561 N N . LEU A 1 199 ? 2.555 -18.691 -19.164 1.00 88.62 199 LEU A N 1
ATOM 1562 C CA . LEU A 1 199 ? 1.622 -19.760 -18.801 1.00 88.62 199 LEU A CA 1
ATOM 1563 C C . LEU A 1 199 ? 2.194 -21.100 -19.263 1.00 88.62 199 LEU A C 1
ATOM 1565 O O . LEU A 1 199 ? 2.534 -21.250 -20.431 1.00 88.62 199 LEU A O 1
ATOM 1569 N N . ALA A 1 200 ? 2.324 -22.064 -18.347 1.00 86.06 200 ALA A N 1
ATOM 1570 C CA . ALA A 1 200 ? 2.893 -23.388 -18.635 1.00 86.06 200 ALA A CA 1
ATOM 1571 C C . ALA A 1 200 ? 4.253 -23.336 -19.376 1.00 86.06 200 ALA A C 1
ATOM 1573 O O . ALA A 1 200 ? 4.517 -24.147 -20.258 1.00 86.06 200 ALA A O 1
ATOM 1574 N N . LYS A 1 201 ? 5.123 -22.385 -18.992 1.00 85.38 201 LYS A N 1
ATOM 1575 C CA . LYS A 1 201 ? 6.443 -22.083 -19.595 1.00 85.38 201 LYS A CA 1
ATOM 1576 C C . LYS A 1 201 ? 6.422 -21.432 -20.985 1.00 85.38 201 LYS A C 1
ATOM 1578 O O . LYS A 1 201 ? 7.487 -21.090 -21.495 1.00 85.38 201 LYS A O 1
ATOM 1583 N N . GLU A 1 202 ? 5.256 -21.176 -21.567 1.00 91.62 202 GLU A N 1
ATOM 1584 C CA . GLU A 1 202 ? 5.121 -20.408 -22.807 1.00 91.62 202 GLU A CA 1
ATOM 1585 C C . GLU A 1 202 ? 4.779 -18.943 -22.531 1.00 91.62 202 GLU A C 1
ATOM 1587 O O . GLU A 1 202 ? 4.109 -18.617 -21.551 1.00 91.62 202 GLU A O 1
ATOM 1592 N N . TRP A 1 203 ? 5.218 -18.050 -23.417 1.00 93.06 203 TRP A N 1
ATOM 1593 C CA . TRP A 1 203 ? 4.976 -16.618 -23.290 1.00 93.06 203 TRP A CA 1
ATOM 1594 C C . TRP A 1 203 ? 3.797 -16.148 -24.142 1.00 93.06 203 TRP A C 1
ATOM 1596 O O . TRP A 1 203 ? 3.679 -16.477 -25.327 1.00 93.06 203 TRP A O 1
ATOM 1606 N N . PHE A 1 204 ? 2.952 -15.302 -23.560 1.00 94.25 204 PHE A N 1
ATOM 1607 C CA . PHE A 1 204 ? 1.789 -14.721 -24.217 1.00 94.25 204 PHE A CA 1
ATOM 1608 C C . PHE A 1 204 ? 1.786 -13.199 -24.085 1.00 94.25 204 PHE A C 1
ATOM 1610 O O . PHE A 1 204 ? 2.138 -12.650 -23.042 1.00 94.25 204 PHE A O 1
ATOM 1617 N N . CYS A 1 205 ? 1.358 -12.501 -25.141 1.00 93.94 205 CYS A N 1
ATOM 1618 C CA . CYS A 1 205 ? 1.024 -11.085 -25.020 1.00 93.94 205 CYS A CA 1
ATOM 1619 C C . CYS A 1 205 ? -0.227 -10.932 -24.130 1.00 93.94 205 CYS A C 1
ATOM 1621 O O . CYS A 1 205 ? -1.016 -11.883 -24.061 1.00 93.94 205 CYS A O 1
ATOM 1623 N N . PRO A 1 206 ? -0.458 -9.760 -23.505 1.00 90.62 206 PRO A N 1
ATOM 1624 C CA . PRO A 1 206 ? -1.596 -9.546 -22.606 1.00 90.62 206 PRO A CA 1
ATOM 1625 C C . PRO A 1 206 ? -2.927 -10.037 -23.187 1.00 90.62 206 PRO A C 1
ATOM 1627 O O . PRO A 1 206 ? -3.613 -10.850 -22.584 1.00 90.62 206 PRO A O 1
ATOM 1630 N N . ARG A 1 207 ? -3.221 -9.674 -24.442 1.00 91.81 207 ARG A N 1
ATOM 1631 C CA . ARG A 1 207 ? -4.452 -10.086 -25.131 1.00 91.81 207 ARG A CA 1
ATOM 1632 C C . ARG A 1 207 ? -4.585 -11.605 -25.273 1.00 91.81 207 ARG A C 1
ATOM 1634 O O . ARG A 1 207 ? -5.656 -12.157 -25.048 1.00 91.81 207 ARG A O 1
ATOM 1641 N N . CYS A 1 208 ? -3.528 -12.290 -25.711 1.00 93.81 208 CYS A N 1
ATOM 1642 C CA . CYS A 1 208 ? -3.579 -13.742 -25.893 1.00 93.81 208 CYS A CA 1
ATOM 1643 C C . CYS A 1 208 ? -3.605 -14.495 -24.560 1.00 93.81 208 CYS A C 1
ATOM 1645 O O . CYS A 1 208 ? -4.134 -15.608 -24.524 1.00 93.81 208 CYS A O 1
ATOM 1647 N N . PHE A 1 209 ? -3.036 -13.912 -23.505 1.00 93.38 209 PHE A N 1
ATOM 1648 C CA . PHE A 1 209 ? -3.131 -14.430 -22.148 1.00 93.38 209 PHE A CA 1
ATOM 1649 C C . PHE A 1 209 ? -4.564 -14.294 -21.617 1.00 93.38 209 PHE A C 1
ATOM 1651 O O . PHE A 1 209 ? -5.151 -15.294 -21.222 1.00 93.38 209 PHE A O 1
ATOM 1658 N N . ASP A 1 210 ? -5.167 -13.109 -21.735 1.00 91.62 210 ASP A N 1
ATOM 1659 C CA . ASP A 1 210 ? -6.538 -12.827 -21.291 1.00 91.62 210 ASP A CA 1
ATOM 1660 C C . ASP A 1 210 ? -7.569 -13.780 -21.917 1.00 91.62 210 ASP A C 1
ATOM 1662 O O . ASP A 1 210 ? -8.460 -14.271 -21.231 1.00 91.62 210 ASP A O 1
ATOM 1666 N N . LEU A 1 211 ? -7.415 -14.117 -23.204 1.00 91.38 211 LEU A N 1
ATOM 1667 C CA . LEU A 1 211 ? -8.276 -15.084 -23.905 1.00 91.38 211 LEU A CA 1
ATOM 1668 C C . LEU A 1 211 ? -8.211 -16.515 -23.341 1.00 91.38 211 LEU A C 1
ATOM 1670 O O . LEU A 1 211 ? -9.056 -17.341 -23.680 1.00 91.38 211 LEU A O 1
ATOM 1674 N N . ARG A 1 212 ? -7.192 -16.833 -22.538 1.00 90.81 212 ARG A N 1
ATOM 1675 C CA . ARG A 1 212 ? -6.999 -18.145 -21.899 1.00 90.81 212 ARG A CA 1
ATOM 1676 C C . ARG A 1 212 ? -7.444 -18.156 -20.440 1.00 90.81 212 ARG A C 1
ATOM 1678 O O . ARG A 1 212 ? -7.506 -19.225 -19.840 1.00 90.81 212 ARG A O 1
ATOM 1685 N N . CYS A 1 213 ? -7.728 -16.994 -19.865 1.00 91.75 213 CYS A N 1
ATOM 1686 C CA . CYS A 1 213 ? -8.192 -16.873 -18.495 1.00 91.75 213 CYS A CA 1
ATOM 1687 C C . CYS A 1 213 ? -9.688 -17.181 -18.387 1.00 91.75 213 CYS A C 1
ATOM 1689 O O . CYS A 1 213 ? -10.483 -16.847 -19.265 1.00 91.75 213 CYS A O 1
ATOM 1691 N N . GLU A 1 214 ? -10.089 -17.769 -17.260 1.00 92.56 214 GLU A N 1
ATOM 1692 C CA . GLU A 1 214 ? -11.506 -17.889 -16.921 1.00 92.56 214 GLU A CA 1
ATOM 1693 C C . GLU A 1 214 ? -12.088 -16.496 -16.628 1.00 92.56 214 GLU A C 1
ATOM 1695 O O . GLU A 1 214 ? -11.480 -15.730 -15.871 1.00 92.56 214 GLU A O 1
ATOM 1700 N N . PRO A 1 215 ? -13.261 -16.145 -17.182 1.00 94.19 215 PRO A N 1
ATOM 1701 C CA . PRO A 1 215 ? -13.896 -14.871 -16.892 1.00 94.19 215 PRO A CA 1
ATOM 1702 C C . PRO A 1 215 ? -14.546 -14.888 -15.507 1.00 94.19 215 PRO A C 1
ATOM 1704 O O . PRO A 1 215 ? -15.216 -15.844 -15.113 1.00 94.19 215 PRO A O 1
ATOM 1707 N N . CYS A 1 216 ? -14.408 -13.784 -14.782 1.00 94.88 216 CYS A N 1
ATOM 1708 C CA . CYS A 1 216 ? -15.100 -13.582 -13.521 1.00 94.88 216 CYS A CA 1
ATOM 1709 C C . CYS A 1 216 ? -16.610 -13.474 -13.743 1.00 94.88 216 CYS A C 1
ATOM 1711 O O . CYS A 1 216 ? -17.071 -12.605 -14.477 1.00 94.88 216 CYS A O 1
ATOM 1713 N N . ALA A 1 217 ? -17.404 -14.262 -13.023 1.00 93.62 217 ALA A N 1
ATOM 1714 C CA . ALA A 1 217 ? -18.861 -14.216 -13.142 1.00 93.62 217 ALA A CA 1
ATOM 1715 C C . ALA A 1 217 ? -19.494 -12.893 -12.656 1.00 93.62 217 ALA A C 1
ATOM 1717 O O . ALA A 1 217 ? -20.598 -12.576 -13.083 1.00 93.62 217 ALA A O 1
ATOM 1718 N N . GLY A 1 218 ? -18.805 -12.124 -11.800 1.00 90.38 218 GLY A N 1
ATOM 1719 C CA . GLY A 1 218 ? -19.259 -10.801 -11.340 1.00 90.38 218 GLY A CA 1
ATOM 1720 C C . GLY A 1 218 ? -18.955 -9.631 -12.292 1.00 90.38 218 GLY A C 1
ATOM 1721 O O . GLY A 1 218 ? -19.842 -8.842 -12.582 1.00 90.38 218 GLY A O 1
ATOM 1722 N N . CYS A 1 219 ? -17.714 -9.496 -12.781 1.00 91.94 219 CYS A N 1
ATOM 1723 C CA . CYS A 1 219 ? -17.295 -8.354 -13.616 1.00 91.94 219 CYS A CA 1
ATOM 1724 C C . CYS A 1 219 ? -17.002 -8.701 -15.086 1.00 91.94 219 CYS A C 1
ATOM 1726 O O . CYS A 1 219 ? -16.646 -7.815 -15.860 1.00 91.94 219 CYS A O 1
ATOM 1728 N N . HIS A 1 220 ? -17.085 -9.980 -15.460 1.00 91.81 220 HIS A N 1
ATOM 1729 C CA . HIS A 1 220 ? -16.804 -10.525 -16.797 1.00 91.81 220 HIS A CA 1
ATOM 1730 C C . HIS A 1 220 ? -15.382 -10.304 -17.334 1.00 91.81 220 HIS A C 1
ATOM 1732 O O . HIS A 1 220 ? -15.097 -10.650 -18.478 1.00 91.81 220 HIS A O 1
ATOM 1738 N N . ARG A 1 221 ? -14.466 -9.778 -16.513 1.00 91.62 221 ARG A N 1
ATOM 1739 C CA . ARG A 1 221 ? -13.044 -9.647 -16.855 1.00 91.62 221 ARG A CA 1
ATOM 1740 C C . ARG A 1 221 ? -12.301 -10.971 -16.628 1.00 91.62 221 ARG A C 1
ATOM 1742 O O . ARG A 1 221 ? -12.702 -11.720 -15.730 1.00 91.62 221 ARG A O 1
ATOM 1749 N N . PRO A 1 222 ? -11.255 -11.265 -17.420 1.00 92.31 222 PRO A N 1
ATOM 1750 C CA . PRO A 1 222 ? -10.397 -12.429 -17.210 1.00 92.31 222 PRO A CA 1
ATOM 1751 C C . PRO A 1 222 ? -9.771 -12.394 -15.814 1.00 92.31 222 PRO A C 1
ATOM 1753 O O . PRO A 1 222 ? -9.383 -11.327 -15.353 1.00 92.31 222 PRO A O 1
ATOM 1756 N N . ILE A 1 223 ? -9.683 -13.552 -15.162 1.00 93.31 223 ILE A N 1
ATOM 1757 C CA . ILE A 1 223 ? -9.009 -13.715 -13.870 1.00 93.31 223 ILE A CA 1
ATOM 1758 C C . ILE A 1 223 ? -7.584 -14.214 -14.115 1.00 93.31 223 ILE A C 1
ATOM 1760 O O . ILE A 1 223 ? -7.386 -15.341 -14.589 1.00 93.31 223 ILE A O 1
ATOM 1764 N N . ASP A 1 224 ? -6.584 -13.421 -13.736 1.00 90.12 224 ASP A N 1
ATOM 1765 C CA . ASP A 1 224 ? -5.191 -13.865 -13.736 1.00 90.12 224 ASP A CA 1
ATOM 1766 C C . ASP A 1 224 ? -4.873 -14.610 -12.435 1.00 90.12 224 ASP A C 1
ATOM 1768 O O . ASP A 1 224 ? -4.438 -14.021 -11.452 1.00 90.12 224 ASP A O 1
ATOM 1772 N N . LYS A 1 225 ? -5.047 -15.936 -12.423 1.00 86.12 225 LYS A N 1
ATOM 1773 C CA . LYS A 1 225 ? -4.795 -16.765 -11.229 1.00 86.12 225 LYS A CA 1
ATOM 1774 C C . LYS A 1 225 ? -3.345 -16.708 -10.710 1.00 86.12 225 LYS A C 1
ATOM 1776 O O . LYS A 1 225 ? -3.109 -17.173 -9.598 1.00 86.12 225 LYS A O 1
ATOM 1781 N N . GLN A 1 226 ? -2.379 -16.198 -11.485 1.00 84.00 226 GLN A N 1
ATOM 1782 C CA . GLN A 1 226 ? -0.987 -16.055 -11.036 1.00 84.00 226 GLN A CA 1
ATOM 1783 C C . GLN A 1 226 ? -0.760 -14.754 -10.257 1.00 84.00 226 GLN A C 1
ATOM 1785 O O . GLN A 1 226 ? 0.059 -14.735 -9.341 1.00 84.00 226 GLN A O 1
ATOM 1790 N N . ASN A 1 227 ? -1.488 -13.689 -10.604 1.00 84.06 227 ASN A N 1
ATOM 1791 C CA . ASN A 1 227 ? -1.291 -12.347 -10.044 1.00 84.06 227 ASN A CA 1
ATOM 1792 C C . ASN A 1 227 ? -2.460 -11.861 -9.176 1.00 84.06 227 ASN A C 1
ATOM 1794 O O . ASN A 1 227 ? -2.302 -10.947 -8.368 1.00 84.06 227 ASN A O 1
ATOM 1798 N N . GLU A 1 228 ? -3.635 -12.463 -9.322 1.00 87.06 228 GLU A N 1
ATOM 1799 C CA . GLU A 1 228 ? -4.875 -12.027 -8.699 1.00 87.06 228 GLU A CA 1
ATOM 1800 C C . GLU A 1 228 ? -5.473 -13.135 -7.837 1.00 87.06 228 GLU A C 1
ATOM 1802 O O . GLU A 1 228 ? -5.454 -14.327 -8.159 1.00 87.06 228 GLU A O 1
ATOM 1807 N N . ARG A 1 229 ? -6.072 -12.727 -6.718 1.00 89.38 229 ARG A N 1
ATOM 1808 C CA . ARG A 1 229 ? -6.780 -13.657 -5.845 1.00 89.38 229 ARG A CA 1
ATOM 1809 C C . ARG A 1 229 ? -8.188 -13.909 -6.381 1.00 89.38 229 ARG A C 1
ATOM 1811 O O . ARG A 1 229 ? -8.950 -12.975 -6.637 1.00 89.38 229 ARG A O 1
ATOM 1818 N N . SER A 1 230 ? -8.565 -15.179 -6.467 1.00 93.12 230 SER A N 1
ATOM 1819 C CA . SER A 1 230 ? -9.884 -15.613 -6.933 1.00 93.12 230 SER A CA 1
ATOM 1820 C C . SER A 1 230 ? -10.486 -16.682 -6.028 1.00 93.12 230 SER A C 1
ATOM 1822 O O . SER A 1 230 ? -9.802 -17.270 -5.191 1.00 93.12 230 SER A O 1
ATOM 1824 N N . THR A 1 231 ? -11.791 -16.897 -6.167 1.00 92.56 231 THR A N 1
ATOM 1825 C CA . THR A 1 231 ? -12.538 -17.934 -5.457 1.00 92.56 231 THR A CA 1
ATOM 1826 C C . THR A 1 231 ? -13.475 -18.660 -6.416 1.00 92.56 231 THR A C 1
ATOM 1828 O O . THR A 1 231 ? -14.021 -18.056 -7.343 1.00 92.56 231 THR A O 1
ATOM 1831 N N . LEU A 1 232 ? -13.640 -19.963 -6.197 1.00 93.31 232 LEU A N 1
ATOM 1832 C CA . LEU A 1 232 ? -14.599 -20.800 -6.905 1.00 93.31 232 LEU A CA 1
ATOM 1833 C C . LEU A 1 232 ? -15.809 -20.993 -5.991 1.00 93.31 232 LEU A C 1
ATOM 1835 O O . LEU A 1 232 ? -15.690 -21.585 -4.920 1.00 93.31 232 LEU A O 1
ATOM 1839 N N . ALA A 1 233 ? -16.966 -20.494 -6.408 1.00 91.94 233 ALA A N 1
ATOM 1840 C CA . ALA A 1 233 ? -18.207 -20.603 -5.651 1.00 91.94 233 ALA A CA 1
ATOM 1841 C C . ALA A 1 233 ? -19.386 -20.770 -6.608 1.00 91.94 233 ALA A C 1
ATOM 1843 O O . ALA A 1 233 ? -19.365 -20.235 -7.714 1.00 91.94 233 ALA A O 1
ATOM 1844 N N . LEU A 1 234 ? -20.418 -21.518 -6.205 1.00 90.94 234 LEU A N 1
ATOM 1845 C CA . LEU A 1 234 ? -21.615 -21.743 -7.031 1.00 90.94 234 LEU A CA 1
ATOM 1846 C C . LEU A 1 234 ? -21.282 -22.285 -8.444 1.00 90.94 234 LEU A C 1
ATOM 1848 O O . LEU A 1 234 ? -21.921 -21.919 -9.431 1.00 90.94 234 LEU A O 1
ATOM 1852 N N . GLY A 1 235 ? -20.214 -23.087 -8.562 1.00 89.62 235 GLY A N 1
ATOM 1853 C CA . GLY A 1 235 ? -19.717 -23.615 -9.839 1.00 89.62 235 GLY A CA 1
ATOM 1854 C C . GLY A 1 235 ? -19.112 -22.574 -10.794 1.00 89.62 235 GLY A C 1
ATOM 1855 O O . GLY A 1 235 ? -18.929 -22.876 -11.970 1.00 89.62 235 GLY A O 1
ATOM 1856 N N . LYS A 1 236 ? -18.817 -21.353 -10.327 1.00 93.44 236 LYS A N 1
ATOM 1857 C CA . LYS A 1 236 ? -18.270 -20.251 -11.134 1.00 93.44 236 LYS A CA 1
ATOM 1858 C C . LYS A 1 236 ? -17.051 -19.611 -10.468 1.00 93.44 236 LYS A C 1
ATOM 1860 O O . LYS A 1 236 ? -16.923 -19.605 -9.244 1.00 93.44 236 LYS A O 1
ATOM 1865 N N . SER A 1 237 ? -16.176 -19.035 -11.287 1.00 94.88 237 SER A N 1
ATOM 1866 C CA . SER A 1 237 ? -14.979 -18.325 -10.832 1.00 94.88 237 SER A CA 1
ATOM 1867 C C . SER A 1 237 ? -15.276 -16.839 -10.612 1.00 94.88 237 SER A C 1
ATOM 1869 O O . SER A 1 237 ? -15.905 -16.181 -11.446 1.00 94.88 237 SER A O 1
ATOM 1871 N N . PHE A 1 238 ? -14.807 -16.293 -9.493 1.00 94.75 238 PHE A N 1
ATOM 1872 C CA . PHE A 1 238 ? -14.957 -14.885 -9.133 1.00 94.75 238 PHE A CA 1
ATOM 1873 C C . PHE A 1 238 ? -13.623 -14.308 -8.663 1.00 94.75 238 PHE A C 1
ATOM 1875 O O . PHE A 1 238 ? -12.847 -14.986 -7.991 1.00 94.75 238 PHE A O 1
ATOM 1882 N N . HIS A 1 239 ? -13.388 -13.022 -8.921 1.00 91.88 239 HIS A N 1
ATOM 1883 C CA . HIS A 1 239 ? -12.457 -12.270 -8.079 1.00 91.88 239 HIS A CA 1
ATOM 1884 C C . HIS A 1 239 ? -12.985 -12.282 -6.640 1.00 91.88 239 HIS A C 1
ATOM 1886 O O . HIS A 1 239 ? -14.197 -12.171 -6.435 1.00 91.88 239 HIS A O 1
ATOM 1892 N N . ILE A 1 240 ? -12.096 -12.364 -5.648 1.00 91.44 240 ILE A N 1
ATOM 1893 C CA . ILE A 1 240 ? -12.494 -12.407 -4.228 1.00 91.44 240 ILE A CA 1
ATOM 1894 C C . ILE A 1 240 ? -13.405 -11.223 -3.843 1.00 91.44 240 ILE A C 1
ATOM 1896 O O . ILE A 1 240 ? -14.331 -11.377 -3.049 1.00 91.44 240 ILE A O 1
ATOM 1900 N N . GLU A 1 241 ? -13.181 -10.063 -4.458 1.00 92.50 241 GLU A N 1
ATOM 1901 C CA . GLU A 1 241 ? -13.926 -8.820 -4.229 1.00 92.50 241 GLU A CA 1
ATOM 1902 C C . GLU A 1 241 ? -15.288 -8.784 -4.933 1.00 92.50 241 GLU A C 1
ATOM 1904 O O . GLU A 1 241 ? -16.151 -7.983 -4.587 1.00 92.50 241 GLU A O 1
ATOM 1909 N N . HIS A 1 242 ? -15.484 -9.620 -5.953 1.00 92.00 242 HIS A N 1
ATOM 1910 C CA . HIS A 1 242 ? -16.713 -9.673 -6.746 1.00 92.00 242 HIS A CA 1
ATOM 1911 C C . HIS A 1 242 ? -17.649 -10.802 -6.306 1.00 92.00 242 HIS A C 1
ATOM 1913 O O . HIS A 1 242 ? -18.785 -10.859 -6.770 1.00 92.00 242 HIS A O 1
ATOM 1919 N N . PHE A 1 243 ? -17.206 -11.683 -5.406 1.00 95.50 243 PHE A N 1
ATOM 1920 C CA . PHE A 1 243 ? -18.087 -12.648 -4.764 1.00 95.50 243 PHE A CA 1
ATOM 1921 C C . PHE A 1 243 ? -18.763 -11.998 -3.550 1.00 95.50 243 PHE A C 1
ATOM 1923 O O . PHE A 1 243 ? -18.129 -11.775 -2.514 1.00 95.50 243 PHE A O 1
ATOM 1930 N N . ARG A 1 244 ? -20.042 -11.645 -3.709 1.00 94.12 244 ARG A N 1
ATOM 1931 C CA . ARG A 1 244 ? -20.806 -10.779 -2.798 1.00 94.12 244 ARG A CA 1
ATOM 1932 C C . ARG A 1 244 ? -22.089 -11.443 -2.324 1.00 94.12 244 ARG A C 1
ATOM 1934 O O . ARG A 1 244 ? -22.642 -12.303 -3.012 1.00 94.12 244 ARG A O 1
ATOM 1941 N N . CYS A 1 245 ? -22.553 -11.037 -1.146 1.00 94.81 245 CYS A N 1
ATOM 1942 C CA . CYS A 1 245 ? -23.852 -11.443 -0.628 1.00 94.81 245 CYS A CA 1
ATOM 1943 C C . CYS A 1 245 ? -24.965 -10.945 -1.553 1.00 94.81 245 CYS A C 1
ATOM 1945 O O . CYS A 1 245 ? -25.029 -9.761 -1.859 1.00 94.81 245 CYS A O 1
ATOM 1947 N N . ALA A 1 246 ? -25.894 -11.816 -1.935 1.00 93.44 246 ALA A N 1
ATOM 1948 C CA . ALA A 1 246 ? -26.990 -11.458 -2.832 1.00 93.44 246 ALA A CA 1
ATOM 1949 C C . ALA A 1 246 ? -28.034 -10.494 -2.222 1.00 93.44 246 ALA A C 1
ATOM 1951 O O . ALA A 1 246 ? -28.965 -10.113 -2.928 1.00 93.44 246 ALA A O 1
ATOM 1952 N N . MET A 1 247 ? -27.911 -10.128 -0.938 1.00 91.81 247 MET A N 1
ATOM 1953 C CA . MET A 1 247 ? -28.832 -9.217 -0.238 1.00 91.81 247 MET A CA 1
ATOM 1954 C C . MET A 1 247 ? -28.184 -7.889 0.112 1.00 91.81 247 MET A C 1
ATOM 1956 O O . MET A 1 247 ? -28.659 -6.854 -0.338 1.00 91.81 247 MET A O 1
ATOM 1960 N N . CYS A 1 248 ? -27.108 -7.908 0.903 1.00 93.88 248 CYS A N 1
ATOM 1961 C CA . CYS A 1 248 ? -26.411 -6.685 1.297 1.00 93.88 248 CYS A CA 1
ATOM 1962 C C . CYS A 1 248 ? -25.316 -6.236 0.315 1.00 93.88 248 CYS A C 1
ATOM 1964 O O . CYS A 1 248 ? -24.728 -5.180 0.525 1.00 93.88 248 CYS A O 1
ATOM 1966 N N . ASP A 1 249 ? -25.003 -7.030 -0.715 1.00 92.25 249 ASP A N 1
ATOM 1967 C CA . ASP A 1 249 ? -23.951 -6.770 -1.719 1.00 92.25 249 ASP A CA 1
ATOM 1968 C C . ASP A 1 249 ? -22.522 -6.603 -1.149 1.00 92.25 249 ASP A C 1
ATOM 1970 O O . ASP A 1 249 ? -21.563 -6.199 -1.820 1.00 92.25 249 ASP A O 1
ATOM 1974 N N . VAL A 1 250 ? -22.339 -6.983 0.116 1.00 92.56 250 VAL A N 1
ATOM 1975 C CA . VAL A 1 250 ? -21.033 -6.985 0.773 1.00 92.56 250 VAL A CA 1
ATOM 1976 C C . VAL A 1 250 ? -20.206 -8.162 0.259 1.00 92.56 250 VAL A C 1
ATOM 1978 O O . VAL A 1 250 ? -20.667 -9.306 0.225 1.00 92.56 250 VAL A O 1
ATOM 1981 N N . ALA A 1 251 ? -18.966 -7.878 -0.142 1.00 91.75 251 ALA A N 1
ATOM 1982 C CA . ALA A 1 251 ? -18.017 -8.888 -0.596 1.00 91.75 251 ALA A CA 1
ATOM 1983 C C . ALA A 1 251 ? -17.604 -9.811 0.550 1.00 91.75 251 ALA A C 1
ATOM 1985 O O . ALA A 1 251 ? -17.255 -9.349 1.636 1.00 91.75 251 ALA A O 1
ATOM 1986 N N . PHE A 1 252 ? -17.575 -11.117 0.288 1.00 92.44 252 PHE A N 1
ATOM 1987 C CA . PHE A 1 252 ? -17.172 -12.094 1.296 1.00 92.44 252 PHE A CA 1
ATOM 1988 C C . PHE A 1 252 ? -15.684 -12.006 1.624 1.00 92.44 252 PHE A C 1
ATOM 1990 O O . PHE A 1 252 ? -15.283 -12.369 2.723 1.00 92.44 252 PHE A O 1
ATOM 1997 N N . MET A 1 253 ? -14.847 -11.554 0.686 1.00 89.31 253 MET A N 1
ATOM 1998 C CA . MET A 1 253 ? -13.397 -11.437 0.881 1.00 89.31 253 MET A CA 1
ATOM 1999 C C . MET A 1 253 ? -12.720 -12.743 1.362 1.00 89.31 253 MET A C 1
ATOM 2001 O O . MET A 1 253 ? -11.714 -12.715 2.065 1.00 89.31 253 MET A O 1
ATOM 2005 N N . GLY A 1 254 ? -13.281 -13.902 0.989 1.00 84.31 254 GLY A N 1
ATOM 2006 C CA . GLY A 1 254 ? -12.834 -15.230 1.438 1.00 84.31 254 GLY A CA 1
ATOM 2007 C C . GLY A 1 254 ? -13.497 -15.741 2.727 1.00 84.31 254 GLY A C 1
ATOM 2008 O O . GLY A 1 254 ? -13.206 -16.856 3.157 1.00 84.31 254 GLY A O 1
ATOM 2009 N N . ALA A 1 255 ? -14.399 -14.970 3.339 1.00 87.56 255 ALA A N 1
ATOM 2010 C CA . ALA A 1 255 ? -15.185 -15.400 4.490 1.00 87.56 255 ALA A CA 1
ATOM 2011 C C . ALA A 1 255 ? -16.203 -16.499 4.134 1.00 87.56 255 ALA A C 1
ATOM 2013 O O . ALA A 1 255 ? -16.572 -16.709 2.974 1.00 87.56 255 ALA A O 1
ATOM 2014 N N . LYS A 1 256 ? -16.686 -17.198 5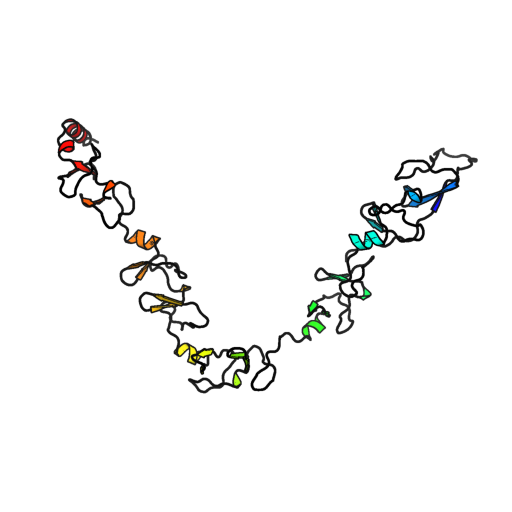.172 1.00 89.00 256 LYS A N 1
ATOM 2015 C CA . LYS A 1 256 ? -17.749 -18.202 5.035 1.00 89.00 256 LYS A CA 1
ATOM 2016 C C . LYS A 1 256 ? -19.034 -17.551 4.515 1.00 89.00 256 LYS A C 1
ATOM 2018 O O . LYS A 1 256 ? -19.410 -16.467 4.954 1.00 89.00 256 LYS A O 1
ATOM 2023 N N . HIS A 1 257 ? -19.718 -18.265 3.634 1.00 92.62 257 HIS A N 1
ATOM 2024 C CA . HIS A 1 257 ? -21.003 -17.889 3.060 1.00 92.62 257 HIS A CA 1
ATOM 2025 C C . HIS A 1 257 ? -21.970 -19.069 3.157 1.00 92.62 257 HIS A C 1
ATOM 2027 O O . HIS A 1 257 ? -21.551 -20.208 3.377 1.00 92.62 257 HIS A O 1
ATOM 2033 N N . PHE A 1 258 ? -23.255 -18.784 2.987 1.00 91.19 258 PHE A N 1
ATOM 2034 C CA . PHE A 1 258 ? -24.320 -19.777 2.967 1.00 91.19 258 PHE A CA 1
ATOM 2035 C C . PHE A 1 258 ? -24.995 -19.764 1.601 1.00 91.19 258 PHE A C 1
ATOM 2037 O O . PHE A 1 258 ? -25.309 -18.696 1.076 1.00 91.19 258 PHE A O 1
ATOM 2044 N N . GLU A 1 259 ? -25.201 -20.940 1.017 1.00 91.38 259 GLU A N 1
ATOM 2045 C CA . GLU A 1 259 ? -25.863 -21.086 -0.276 1.00 91.38 259 GLU A CA 1
ATOM 2046 C C . GLU A 1 259 ? -27.356 -21.369 -0.085 1.00 91.38 259 GLU A C 1
ATOM 2048 O O . GLU A 1 259 ? -27.743 -22.262 0.668 1.00 91.38 259 GLU A O 1
ATOM 2053 N N . HIS A 1 260 ? -28.201 -20.619 -0.790 1.00 87.75 260 HIS A N 1
ATOM 2054 C CA . HIS A 1 260 ? -29.629 -20.895 -0.881 1.00 87.75 260 HIS A CA 1
ATOM 2055 C C . HIS A 1 260 ? -30.142 -20.563 -2.280 1.00 87.75 260 HIS A C 1
ATOM 2057 O O . HIS A 1 260 ? -29.906 -19.469 -2.787 1.00 87.75 260 HIS A O 1
ATOM 2063 N N . SER A 1 261 ? -30.855 -21.499 -2.916 1.00 87.31 261 SER A N 1
ATOM 2064 C CA . SER A 1 261 ? -31.436 -21.308 -4.257 1.00 87.31 261 SER A CA 1
ATOM 2065 C C . SER A 1 261 ? -30.430 -20.789 -5.308 1.00 87.31 261 SER A C 1
ATOM 2067 O O . SER A 1 261 ? -30.749 -19.904 -6.102 1.00 87.31 261 SER A O 1
ATOM 2069 N N . GLY A 1 262 ? -29.191 -21.299 -5.290 1.00 87.88 262 GLY A N 1
ATOM 2070 C CA . GLY A 1 262 ? -28.127 -20.908 -6.225 1.00 87.88 262 GLY A CA 1
ATOM 2071 C C . GLY A 1 262 ? -27.554 -19.500 -6.010 1.00 87.88 262 GLY A C 1
ATOM 2072 O O . GLY A 1 262 ? -26.899 -18.962 -6.903 1.00 87.88 262 GLY A O 1
ATOM 2073 N N . LYS A 1 263 ? -27.809 -18.881 -4.852 1.00 91.69 263 LYS A N 1
ATOM 2074 C CA . LYS A 1 263 ? -27.266 -17.579 -4.442 1.00 91.69 263 LYS A CA 1
ATOM 2075 C C . LYS A 1 263 ? -26.504 -17.714 -3.126 1.00 91.69 263 LYS A C 1
ATOM 2077 O O . LYS A 1 263 ? -26.817 -18.577 -2.310 1.00 91.69 263 LYS A O 1
ATOM 2082 N N . ALA A 1 264 ? -25.513 -16.849 -2.924 1.00 94.00 264 ALA A N 1
ATOM 2083 C CA . ALA A 1 264 ? -24.698 -16.821 -1.715 1.00 94.00 264 ALA A CA 1
ATOM 2084 C C . ALA A 1 264 ? -25.115 -15.674 -0.787 1.00 94.00 264 ALA A C 1
ATOM 2086 O O . ALA A 1 264 ? -25.334 -14.548 -1.238 1.00 94.00 264 ALA A O 1
ATOM 2087 N N . TYR A 1 265 ? -25.170 -15.953 0.513 1.00 94.00 265 TYR A N 1
ATOM 2088 C CA . TYR A 1 265 ? -25.606 -15.024 1.551 1.00 94.00 265 TYR A CA 1
ATOM 2089 C C . TYR A 1 265 ? -24.607 -14.974 2.708 1.00 94.00 265 TYR A C 1
ATOM 2091 O O . TYR A 1 265 ? -23.953 -15.972 3.032 1.00 94.00 265 TYR A O 1
ATOM 2099 N N . CYS A 1 266 ? -24.469 -13.803 3.336 1.00 93.62 266 CYS A N 1
ATOM 2100 C CA . CYS A 1 266 ? -23.729 -13.683 4.589 1.00 93.62 266 CYS A CA 1
ATOM 2101 C C . CYS A 1 266 ? -24.527 -14.327 5.726 1.00 93.62 266 CYS A C 1
ATOM 2103 O O . CYS A 1 266 ? -25.723 -14.584 5.596 1.00 93.62 266 CYS A O 1
ATOM 2105 N N . LYS A 1 267 ? -23.859 -14.606 6.848 1.00 88.69 267 LYS A N 1
ATOM 2106 C CA . LYS A 1 267 ? -24.502 -15.231 8.010 1.00 88.69 267 LYS A CA 1
ATOM 2107 C C . LYS A 1 267 ? -25.734 -14.445 8.468 1.00 88.69 267 LYS A C 1
ATOM 2109 O O . LYS A 1 267 ? -26.767 -15.048 8.733 1.00 88.69 267 LYS A O 1
ATOM 2114 N N . ASP A 1 268 ? -25.616 -13.125 8.544 1.00 90.19 268 ASP A N 1
ATOM 2115 C CA . ASP A 1 268 ? -26.649 -12.265 9.119 1.00 90.19 268 ASP A CA 1
ATOM 2116 C C . ASP A 1 268 ? -27.873 -12.160 8.205 1.00 90.19 268 ASP A C 1
ATOM 2118 O O . ASP A 1 268 ? -29.001 -12.324 8.670 1.00 90.19 268 ASP A O 1
ATOM 2122 N N . ASP A 1 269 ? -27.665 -11.996 6.897 1.00 91.19 269 ASP A N 1
ATOM 2123 C CA . ASP A 1 269 ? -28.755 -11.972 5.915 1.00 91.19 269 ASP A CA 1
ATOM 2124 C C . ASP A 1 269 ? -29.404 -13.348 5.762 1.00 91.19 269 ASP A C 1
ATOM 2126 O O . ASP A 1 269 ? -30.623 -13.448 5.637 1.00 91.19 269 ASP A O 1
ATOM 2130 N N . PHE A 1 270 ? -28.607 -14.419 5.816 1.00 90.31 270 PHE A N 1
ATOM 2131 C CA . PHE A 1 270 ? -29.132 -15.778 5.754 1.00 90.31 270 PHE A CA 1
ATOM 2132 C C . PHE A 1 270 ? -30.044 -16.079 6.942 1.00 90.31 270 PHE A C 1
ATOM 2134 O O . PHE A 1 270 ? -31.149 -16.591 6.769 1.00 90.31 270 PHE A O 1
ATOM 2141 N N . MET A 1 271 ? -29.614 -15.699 8.146 1.00 84.88 271 MET A N 1
ATOM 2142 C CA . MET A 1 271 ? -30.473 -15.776 9.319 1.00 84.88 271 MET A CA 1
ATOM 2143 C C . MET A 1 271 ? -31.683 -14.855 9.153 1.00 84.88 271 MET A C 1
ATOM 2145 O O . MET A 1 271 ? -32.800 -15.290 9.341 1.00 84.88 271 MET A O 1
ATOM 2149 N N . THR A 1 272 ? -31.535 -13.608 8.727 1.00 84.56 272 THR A N 1
ATOM 2150 C CA . THR A 1 272 ? -32.687 -12.691 8.643 1.00 84.56 272 THR A CA 1
ATOM 2151 C C . THR A 1 272 ? -33.785 -13.180 7.691 1.00 84.56 272 THR A C 1
ATOM 2153 O O . THR A 1 272 ? -34.968 -12.996 7.972 1.00 84.56 272 THR A O 1
ATOM 2156 N N . LEU A 1 273 ? -33.415 -13.817 6.579 1.00 83.25 273 LEU A N 1
ATOM 2157 C CA . LEU A 1 273 ? -34.369 -14.242 5.553 1.00 83.25 273 LEU A CA 1
ATOM 2158 C C . LEU A 1 273 ? -34.960 -15.630 5.785 1.00 83.25 273 LEU A C 1
ATOM 2160 O O . LEU A 1 273 ? -36.104 -15.866 5.397 1.00 83.25 273 LEU A O 1
ATOM 2164 N N . TRP A 1 274 ? -34.192 -16.542 6.384 1.00 81.00 274 TRP A N 1
ATOM 2165 C CA . TRP A 1 274 ? -34.585 -17.950 6.514 1.00 81.00 274 TRP A CA 1
ATOM 2166 C C . TRP A 1 274 ? -34.523 -18.491 7.941 1.00 81.00 274 TRP A C 1
ATOM 2168 O O . TRP A 1 274 ? -34.901 -19.641 8.161 1.00 81.00 274 TRP A O 1
ATOM 2178 N N . ALA A 1 275 ? -34.088 -17.699 8.923 1.00 75.81 275 ALA A N 1
ATOM 2179 C CA . ALA A 1 275 ? -34.232 -18.077 10.320 1.00 75.81 275 ALA A CA 1
ATOM 2180 C C . ALA A 1 275 ? -35.694 -18.062 10.734 1.00 75.81 275 ALA A C 1
ATOM 2182 O O . ALA A 1 275 ? -36.448 -17.123 10.479 1.00 75.81 275 ALA A O 1
ATOM 2183 N N . GLU A 1 276 ? -36.047 -19.067 11.516 1.00 80.06 276 GLU A N 1
ATOM 2184 C CA . GLU A 1 276 ? -37.314 -19.111 12.217 1.00 80.06 276 GLU A CA 1
ATOM 2185 C C . GLU A 1 276 ? -37.068 -18.809 13.690 1.00 80.06 276 GLU A C 1
ATOM 2187 O O . GLU A 1 276 ? -36.096 -19.282 14.275 1.00 80.06 276 GLU A O 1
ATOM 2192 N N . PHE A 1 277 ? -37.946 -18.022 14.309 1.00 82.88 277 PHE A N 1
ATOM 2193 C CA . PHE A 1 277 ? -37.799 -17.609 15.703 1.00 82.88 277 PHE A CA 1
ATOM 2194 C C . PHE A 1 277 ? -38.894 -18.209 16.576 1.00 82.88 277 PHE A C 1
ATOM 2196 O O . PHE A 1 277 ? -40.046 -18.374 16.170 1.00 82.88 277 PHE A O 1
ATOM 2203 N N . CYS A 1 278 ? -38.534 -18.531 17.815 1.00 87.12 278 CYS A N 1
ATOM 2204 C CA . CYS A 1 278 ? -39.475 -19.030 18.799 1.00 87.12 278 CYS A CA 1
ATOM 2205 C C . CYS A 1 278 ? -40.437 -17.924 19.231 1.00 87.12 278 CYS A C 1
ATOM 2207 O O . CYS A 1 278 ? -40.005 -16.894 19.743 1.00 87.12 278 CYS A O 1
ATOM 2209 N N . HIS A 1 279 ? -41.743 -18.186 19.176 1.00 85.25 279 HIS A N 1
ATOM 2210 C CA . HIS A 1 279 ? -42.745 -17.199 19.567 1.00 85.25 279 HIS A CA 1
ATOM 2211 C C . HIS A 1 279 ? -42.619 -16.707 21.023 1.00 85.25 279 HIS A C 1
ATOM 2213 O O . HIS A 1 279 ? -42.984 -15.572 21.314 1.00 85.25 279 HIS A O 1
ATOM 2219 N N . ARG A 1 280 ? -42.114 -17.538 21.949 1.00 85.38 280 ARG A N 1
ATOM 2220 C CA . ARG A 1 280 ? -41.988 -17.166 23.371 1.00 85.38 280 ARG A CA 1
ATOM 2221 C C . ARG A 1 280 ? -40.708 -16.395 23.682 1.00 85.38 280 ARG A C 1
ATOM 2223 O O . ARG A 1 280 ? -40.774 -15.360 24.327 1.00 85.38 280 ARG A O 1
ATOM 2230 N N . CYS A 1 281 ? -39.551 -16.962 23.341 1.00 88.06 281 CYS A N 1
ATOM 2231 C CA . CYS A 1 281 ? -38.251 -16.420 23.756 1.00 88.06 281 CYS A CA 1
ATOM 2232 C C . CYS A 1 281 ? -37.587 -15.561 22.680 1.00 88.06 281 CYS A C 1
ATOM 2234 O O . CYS A 1 281 ? -36.529 -14.997 22.937 1.00 88.06 281 CYS A O 1
ATOM 2236 N N . ASN A 1 282 ? -38.176 -15.501 21.482 1.00 82.31 282 ASN A N 1
ATOM 2237 C CA . ASN A 1 282 ? -37.636 -14.817 20.312 1.00 82.31 282 ASN A CA 1
ATOM 2238 C C . ASN A 1 282 ? -36.213 -15.261 19.920 1.00 82.31 282 ASN A C 1
ATOM 2240 O O . ASN A 1 282 ? -35.503 -14.546 19.222 1.00 82.31 282 ASN A O 1
ATOM 2244 N N . GLN A 1 283 ? -35.780 -16.441 20.375 1.00 84.25 283 GLN A N 1
ATOM 2245 C CA . GLN A 1 283 ? -34.504 -17.026 19.976 1.00 84.25 283 GLN A CA 1
ATOM 2246 C C . GLN A 1 283 ? -34.663 -17.823 18.684 1.00 84.25 283 GLN A C 1
ATOM 2248 O O . GLN A 1 283 ? -35.730 -18.387 18.420 1.00 84.25 283 GLN A O 1
ATOM 2253 N N . LEU A 1 284 ? -33.574 -17.874 17.919 1.00 79.75 284 LEU A N 1
ATOM 2254 C CA . LEU A 1 284 ? -33.433 -18.688 16.719 1.00 79.75 284 LEU A CA 1
ATOM 2255 C C . LEU A 1 284 ? -33.813 -20.147 17.013 1.00 79.75 284 LEU A C 1
ATOM 2257 O O . LEU A 1 284 ? -33.301 -20.755 17.955 1.00 79.75 284 LEU A O 1
ATOM 2261 N N . LEU A 1 285 ? -34.720 -20.700 16.216 1.00 81.56 285 LEU A N 1
ATOM 2262 C CA . LEU A 1 285 ? -35.106 -22.101 16.278 1.00 81.56 285 LEU A CA 1
ATOM 2263 C C . LEU A 1 285 ? -34.047 -22.956 15.584 1.00 81.56 285 LEU A C 1
ATOM 2265 O O . LEU A 1 285 ? -33.577 -22.625 14.500 1.00 81.56 285 LEU A O 1
ATOM 2269 N N . SER A 1 286 ? -33.685 -24.063 16.227 1.00 70.75 286 SER A N 1
ATOM 2270 C CA . SER A 1 286 ? -32.930 -25.141 15.594 1.00 70.75 286 SER A CA 1
ATOM 2271 C C . SER A 1 286 ? -33.866 -26.046 14.782 1.00 70.75 286 SER A C 1
ATOM 2273 O O . SER A 1 286 ? -35.087 -25.878 14.809 1.00 70.75 286 SER A O 1
ATOM 2275 N N . ASP A 1 287 ? -33.307 -27.067 14.129 1.00 67.06 287 ASP A N 1
ATOM 2276 C CA . ASP A 1 287 ? -34.048 -28.042 13.311 1.00 67.06 287 ASP A CA 1
ATOM 2277 C C . ASP A 1 287 ? -35.170 -28.780 14.073 1.00 67.06 287 ASP A C 1
ATOM 2279 O O . ASP A 1 287 ? -36.082 -29.344 13.471 1.00 67.06 287 ASP A O 1
ATOM 2283 N N . THR A 1 288 ? -35.140 -28.763 15.412 1.00 73.88 288 THR A N 1
ATOM 2284 C CA . THR A 1 288 ? -36.191 -29.330 16.269 1.00 73.88 288 THR A CA 1
ATOM 2285 C C . THR A 1 288 ? -37.087 -28.220 16.818 1.00 73.88 288 THR A C 1
ATOM 2287 O O . THR A 1 288 ? -36.844 -27.645 17.880 1.00 73.88 288 THR A O 1
ATOM 2290 N N . SER A 1 289 ? -38.158 -27.916 16.084 1.00 84.12 289 SER A N 1
ATOM 2291 C CA . SER A 1 289 ? -39.156 -26.913 16.465 1.00 84.12 289 SER A CA 1
ATOM 2292 C C . SER A 1 289 ? -40.565 -27.497 16.539 1.00 84.12 289 SER A C 1
ATOM 2294 O O . SER A 1 289 ? -40.914 -28.478 15.881 1.00 84.12 289 SER A O 1
ATOM 2296 N N . VAL A 1 290 ? -41.390 -26.893 17.392 1.00 85.88 290 VAL A N 1
ATOM 2297 C CA . VAL A 1 290 ? -42.778 -27.294 17.607 1.00 85.88 290 VAL A CA 1
ATOM 2298 C C . VAL A 1 290 ? -43.697 -26.293 16.920 1.00 85.88 290 VAL A C 1
ATOM 2300 O O . VAL A 1 290 ? -43.732 -25.127 17.307 1.00 85.88 290 VAL A O 1
ATOM 2303 N N . ASN A 1 291 ? -44.459 -26.745 15.923 1.00 87.25 291 ASN A N 1
ATOM 2304 C CA . ASN A 1 291 ? -45.420 -25.912 15.195 1.00 87.25 291 ASN A CA 1
ATOM 2305 C C . ASN A 1 291 ? -46.824 -26.128 15.754 1.00 87.25 291 ASN A C 1
ATOM 2307 O O . ASN A 1 291 ? -47.445 -27.158 15.505 1.00 87.25 291 ASN A O 1
ATOM 2311 N N . VAL A 1 292 ? -47.315 -25.171 16.539 1.00 82.50 292 VAL A N 1
ATOM 2312 C CA . VAL A 1 292 ? -48.606 -25.256 17.234 1.00 82.50 292 VAL A CA 1
ATOM 2313 C C . VAL A 1 292 ? -49.236 -23.862 17.274 1.00 82.50 292 VAL A C 1
ATOM 2315 O O . VAL A 1 292 ? -48.547 -22.875 17.532 1.00 82.50 292 VAL A O 1
ATOM 2318 N N . LEU A 1 293 ? -50.549 -23.778 17.019 1.00 82.25 293 LEU A N 1
ATOM 2319 C CA . LEU A 1 293 ? -51.314 -22.520 16.921 1.00 82.25 293 LEU A CA 1
ATOM 2320 C C . LEU A 1 293 ? -50.798 -21.565 15.826 1.00 82.25 293 LEU A C 1
ATOM 2322 O O . LEU A 1 293 ? -50.729 -20.357 16.036 1.00 82.25 293 LEU A O 1
ATOM 2326 N N . SER A 1 294 ? -50.393 -22.114 14.675 1.00 80.56 294 SER A N 1
ATOM 2327 C CA . SER A 1 294 ? -49.791 -21.361 13.557 1.00 80.56 294 SER A CA 1
ATOM 2328 C C . SER A 1 294 ? -48.534 -20.567 13.941 1.00 80.56 294 SER A C 1
ATOM 2330 O O . SER A 1 294 ? -48.176 -19.597 13.277 1.00 80.56 294 SER A O 1
ATOM 2332 N N . LYS A 1 295 ? -47.855 -20.972 15.022 1.00 84.81 295 LYS A N 1
ATOM 2333 C CA . LYS A 1 295 ? -46.605 -20.379 15.502 1.00 84.81 295 LYS A CA 1
ATOM 2334 C C . LYS A 1 295 ? -45.566 -21.455 15.772 1.00 84.81 295 LYS A C 1
ATOM 2336 O O . LYS A 1 295 ? -45.907 -22.603 16.064 1.00 84.81 295 LYS A O 1
ATOM 2341 N N . LYS A 1 296 ? -44.298 -21.058 15.696 1.00 87.44 296 LYS A N 1
ATOM 2342 C CA . LYS A 1 296 ? -43.154 -21.938 15.926 1.00 87.44 296 LYS A CA 1
ATOM 2343 C C . LYS A 1 296 ? -42.589 -21.724 17.324 1.00 87.44 296 LYS A C 1
ATOM 2345 O O . LYS A 1 296 ? -42.456 -20.591 17.789 1.00 87.44 296 LYS A O 1
ATOM 2350 N N . TRP A 1 297 ? -42.280 -22.813 18.013 1.00 88.44 297 TRP A N 1
ATOM 2351 C CA . TRP A 1 297 ? -41.845 -22.802 19.406 1.00 88.44 297 TRP A CA 1
ATOM 2352 C C . TRP A 1 297 ? -40.586 -23.641 19.576 1.00 88.44 297 TRP A C 1
ATOM 2354 O O . TRP A 1 297 ? -40.459 -24.723 19.006 1.00 88.44 297 TRP A O 1
ATOM 2364 N N . CYS A 1 298 ? -39.674 -23.162 20.418 1.00 88.38 298 CYS A N 1
ATOM 2365 C CA . CYS A 1 298 ? -38.534 -23.949 20.861 1.00 88.38 298 CYS A CA 1
ATOM 2366 C C . CYS A 1 298 ? -39.030 -25.081 21.780 1.00 88.38 298 CYS A C 1
ATOM 2368 O O . CYS A 1 298 ? -39.978 -24.871 22.544 1.00 88.38 298 CYS A O 1
ATOM 2370 N N . VAL A 1 299 ? -38.387 -26.255 21.767 1.00 86.94 299 VAL A N 1
ATOM 2371 C CA . VAL A 1 299 ? -38.780 -27.402 22.620 1.00 86.94 299 VAL A CA 1
ATOM 2372 C C . VAL A 1 299 ? -38.824 -27.012 24.104 1.00 86.94 299 VAL A C 1
ATOM 2374 O O . VAL A 1 299 ? -39.712 -27.428 24.843 1.00 86.94 299 VAL A O 1
ATOM 2377 N N . GLN A 1 300 ? -37.913 -26.138 24.540 1.00 87.19 300 GLN A N 1
ATOM 2378 C CA . GLN A 1 300 ? -37.881 -25.641 25.919 1.00 87.19 300 GLN A CA 1
ATOM 2379 C C . GLN A 1 300 ? -39.032 -24.674 26.239 1.00 87.19 300 GLN A C 1
ATOM 2381 O O . GLN A 1 300 ? -39.429 -24.552 27.393 1.00 87.19 300 GLN A O 1
ATOM 2386 N N . CYS A 1 301 ? -39.573 -23.996 25.230 1.00 88.12 301 CYS A N 1
ATOM 2387 C CA . CYS A 1 301 ? -40.541 -22.909 25.339 1.00 88.12 301 CYS A CA 1
ATOM 2388 C C . CYS A 1 301 ? -41.986 -23.386 25.179 1.00 88.12 301 CYS A C 1
ATOM 2390 O O . CYS A 1 301 ? -42.924 -22.675 25.562 1.00 88.12 301 CYS A O 1
ATOM 2392 N N . TYR A 1 302 ? -42.165 -24.571 24.592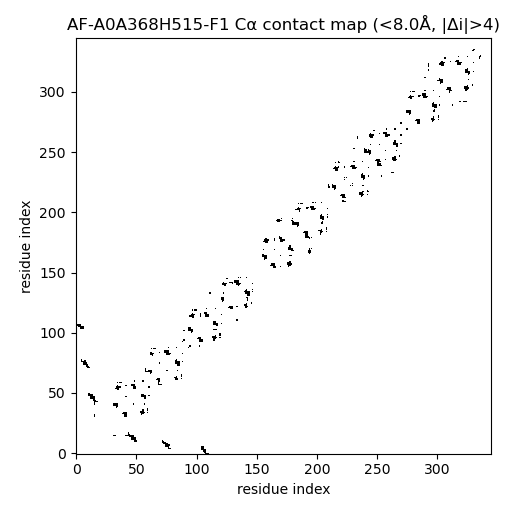 1.00 90.25 302 TYR A N 1
ATOM 2393 C CA . TYR A 1 302 ? -43.452 -25.223 24.423 1.00 90.25 302 TYR A CA 1
ATOM 2394 C C . TYR A 1 302 ? -43.935 -25.804 25.762 1.00 90.25 302 TYR A C 1
ATOM 2396 O O . TYR A 1 302 ? -43.803 -26.985 26.083 1.00 90.25 302 TYR A O 1
ATOM 2404 N N . ARG A 1 303 ? -44.455 -24.903 26.598 1.00 89.75 303 ARG A N 1
ATOM 2405 C CA . ARG A 1 303 ? -44.867 -25.157 27.981 1.00 89.75 303 ARG A CA 1
ATOM 2406 C C . ARG A 1 303 ? -46.215 -24.527 28.270 1.00 89.75 303 ARG A C 1
ATOM 2408 O O . ARG A 1 303 ? -46.529 -23.456 27.742 1.00 89.75 303 ARG A O 1
ATOM 2415 N N . CYS A 1 304 ? -46.975 -25.162 29.156 1.00 89.31 304 CYS A N 1
ATOM 2416 C CA . CYS A 1 304 ? -48.269 -24.665 29.608 1.00 89.31 304 CYS A CA 1
ATOM 2417 C C . CYS A 1 304 ? -48.128 -23.274 30.234 1.00 89.31 304 CYS A C 1
ATOM 2419 O O . CYS A 1 304 ? -47.353 -23.100 31.169 1.00 89.31 304 CYS A O 1
ATOM 2421 N N . LEU A 1 305 ? -48.924 -22.306 29.775 1.00 86.00 305 LEU A N 1
ATOM 2422 C CA . LEU A 1 305 ? -48.944 -20.946 30.324 1.00 86.00 305 LEU A CA 1
ATOM 2423 C C . LEU A 1 305 ? -49.140 -20.903 31.851 1.00 86.00 305 LEU A C 1
ATOM 2425 O O . LEU A 1 305 ? -48.488 -20.118 32.524 1.00 86.00 305 LEU A O 1
ATOM 2429 N N . ALA A 1 306 ? -50.026 -21.744 32.388 1.00 82.81 306 ALA A N 1
ATOM 2430 C CA . ALA A 1 306 ? -50.463 -21.650 33.782 1.00 82.81 306 ALA A CA 1
ATOM 2431 C C . ALA A 1 306 ? -49.633 -22.479 34.775 1.00 82.81 306 ALA A C 1
ATOM 2433 O O . ALA A 1 306 ? -49.613 -22.161 35.957 1.00 82.81 306 ALA A O 1
ATOM 2434 N N . CYS A 1 307 ? -49.005 -23.575 34.341 1.00 87.69 307 CYS A N 1
ATOM 2435 C CA . CYS A 1 307 ? -48.255 -24.465 35.243 1.00 87.69 307 CYS A CA 1
ATOM 2436 C C . CYS A 1 307 ? -46.813 -24.729 34.808 1.00 87.69 307 CYS A C 1
ATOM 2438 O O . CYS A 1 307 ? -46.151 -25.567 35.409 1.00 87.69 307 CYS A O 1
ATOM 2440 N N . ASP A 1 308 ? -46.371 -24.093 33.723 1.00 85.38 308 ASP A N 1
ATOM 2441 C CA . ASP A 1 308 ? -45.054 -24.237 33.090 1.00 85.38 308 ASP A CA 1
ATOM 2442 C C . ASP A 1 308 ? -44.617 -25.677 32.758 1.00 85.38 308 ASP A C 1
ATOM 2444 O O . ASP A 1 308 ? -43.477 -25.947 32.385 1.00 85.38 308 ASP A O 1
ATOM 2448 N N . LYS A 1 309 ? -45.548 -26.634 32.815 1.00 88.19 309 LYS A N 1
ATOM 2449 C CA . LYS A 1 309 ? -45.283 -28.017 32.433 1.00 88.19 309 LYS A CA 1
ATOM 2450 C C . LYS A 1 309 ? -44.923 -28.085 30.947 1.00 88.19 309 LYS A C 1
ATOM 2452 O O . LYS A 1 309 ? -45.677 -27.571 30.118 1.00 88.19 309 LYS A O 1
ATOM 2457 N N . ALA A 1 310 ? -43.822 -28.768 30.630 1.00 88.50 310 ALA A N 1
ATOM 2458 C CA . ALA A 1 310 ? -43.443 -29.108 29.261 1.00 88.50 310 ALA A CA 1
ATOM 2459 C C . ALA A 1 310 ? -44.556 -29.904 28.576 1.00 88.50 310 ALA A C 1
ATOM 2461 O O . ALA A 1 310 ? -45.050 -30.896 29.122 1.00 88.50 310 ALA A O 1
ATOM 2462 N N . LEU A 1 311 ? -44.961 -29.423 27.406 1.00 87.38 311 LEU A N 1
ATOM 2463 C CA . LEU A 1 311 ? -46.005 -30.017 26.586 1.00 87.38 311 LEU A CA 1
ATOM 2464 C C . LEU A 1 311 ? -45.350 -30.868 25.496 1.00 87.38 311 LEU A C 1
ATOM 2466 O O . LEU A 1 311 ? -44.235 -30.592 25.054 1.00 87.38 311 LEU A O 1
ATOM 2470 N N . ARG A 1 312 ? -46.026 -31.932 25.077 1.00 83.56 312 ARG A N 1
ATOM 2471 C CA . ARG A 1 312 ? -45.616 -32.801 23.967 1.00 83.56 312 ARG A CA 1
ATOM 2472 C C . ARG A 1 312 ? -46.477 -32.500 22.746 1.00 83.56 312 ARG A C 1
ATOM 2474 O O . ARG A 1 312 ? -47.606 -32.055 22.898 1.00 83.56 312 ARG A O 1
ATOM 2481 N N . HIS A 1 313 ? -45.980 -32.784 21.542 1.00 76.12 313 HIS A N 1
ATOM 2482 C CA . HIS A 1 313 ? -46.752 -32.591 20.303 1.00 76.12 313 HIS A CA 1
ATOM 2483 C C . HIS A 1 313 ? -48.117 -33.299 20.313 1.00 76.12 313 HIS A C 1
ATOM 2485 O O . HIS A 1 313 ? -49.056 -32.830 19.683 1.00 76.12 313 HIS A O 1
ATOM 2491 N N . SER A 1 314 ? -48.220 -34.419 21.030 1.00 78.44 314 SER A N 1
ATOM 2492 C CA . SER A 1 314 ? -49.448 -35.199 21.189 1.00 78.44 314 SER A CA 1
ATOM 2493 C C . SER A 1 314 ? -50.417 -34.647 22.241 1.00 78.44 314 SER A C 1
ATOM 2495 O O . SER A 1 314 ? -51.498 -35.205 22.412 1.00 78.44 314 SER A O 1
ATOM 2497 N N . ASP A 1 315 ? -50.030 -33.627 23.011 1.00 82.25 315 ASP A N 1
ATOM 2498 C CA . ASP A 1 315 ? -50.877 -33.091 24.073 1.00 82.25 315 ASP A CA 1
ATOM 2499 C C . ASP A 1 315 ? -51.969 -32.188 23.483 1.00 82.25 315 ASP A C 1
ATOM 2501 O O . ASP A 1 315 ? -51.695 -31.252 22.733 1.00 82.25 315 ASP A O 1
ATOM 2505 N N . GLU A 1 316 ? -53.222 -32.407 23.888 1.00 81.12 316 GLU A N 1
ATOM 2506 C CA . GLU A 1 316 ? -54.297 -31.452 23.612 1.00 81.12 316 GLU A CA 1
ATOM 2507 C C . GLU A 1 316 ? -54.053 -30.146 24.380 1.00 81.12 316 GLU A C 1
ATOM 2509 O O . GLU A 1 316 ? -54.108 -30.092 25.621 1.00 81.12 316 GLU A O 1
ATOM 2514 N N . VAL A 1 317 ? -53.817 -29.078 23.620 1.00 86.69 317 VAL A N 1
ATOM 2515 C CA . VAL A 1 317 ? -53.550 -27.736 24.132 1.00 86.69 317 VAL A CA 1
ATOM 2516 C C . VAL A 1 317 ? -54.625 -26.753 23.692 1.00 86.69 317 VAL A C 1
ATOM 2518 O O . VAL A 1 317 ? -55.130 -26.805 22.575 1.00 86.69 317 VAL A O 1
ATOM 2521 N N . PHE A 1 318 ? -54.959 -25.831 24.585 1.00 85.38 318 PHE A N 1
ATOM 2522 C CA . PHE A 1 318 ? -55.919 -24.760 24.350 1.00 85.38 318 PHE A CA 1
ATOM 2523 C C . PHE A 1 318 ? -55.167 -23.450 24.133 1.00 85.38 318 PHE A C 1
ATOM 2525 O O . PHE A 1 318 ? -54.151 -23.206 24.789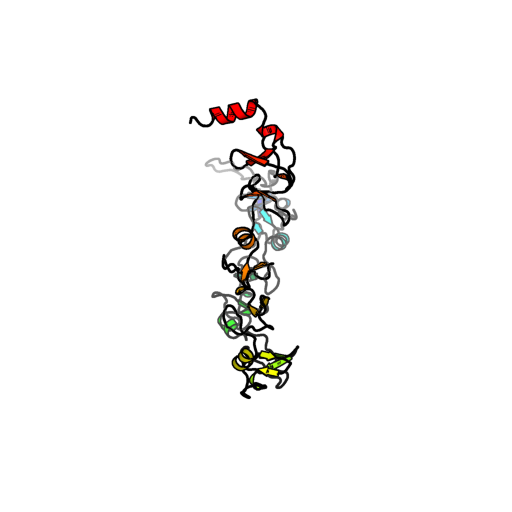 1.00 85.38 318 PHE A O 1
ATOM 2532 N N . ASN A 1 319 ? -55.656 -22.626 23.207 1.00 82.56 319 ASN A N 1
ATOM 2533 C CA . ASN A 1 319 ? -55.090 -21.311 22.933 1.00 82.56 319 ASN A CA 1
ATOM 2534 C C . ASN A 1 319 ? -55.585 -20.303 23.973 1.00 82.56 319 ASN A C 1
ATOM 2536 O O . ASN A 1 319 ? -56.794 -20.134 24.132 1.00 82.56 319 ASN A O 1
ATOM 2540 N N . LEU A 1 320 ? -54.654 -19.636 24.651 1.00 80.81 320 LEU A N 1
ATOM 2541 C CA . LEU A 1 320 ? -54.939 -18.470 25.471 1.00 80.81 320 LEU A CA 1
ATOM 2542 C C . LEU A 1 320 ? -53.929 -17.365 25.195 1.00 80.81 320 LEU A C 1
ATOM 2544 O O . LEU A 1 320 ? -52.738 -17.585 25.404 1.00 80.81 320 LEU A O 1
ATOM 2548 N N . ASP A 1 321 ? -54.391 -16.215 24.699 1.00 77.62 321 ASP A N 1
ATOM 2549 C CA . ASP A 1 321 ? -53.539 -15.105 24.241 1.00 77.62 321 ASP A CA 1
ATOM 2550 C C . ASP A 1 321 ? -52.375 -15.570 23.360 1.00 77.62 321 ASP A C 1
ATOM 2552 O O . ASP A 1 321 ? -51.213 -15.217 23.559 1.00 77.62 321 ASP A O 1
ATOM 2556 N N . MET A 1 322 ? -52.681 -16.424 22.381 1.00 78.62 322 MET A N 1
ATOM 2557 C CA . MET A 1 322 ? -51.701 -16.989 21.449 1.00 78.62 322 MET A CA 1
ATOM 2558 C C . MET A 1 322 ? -50.641 -17.884 22.116 1.00 78.62 322 MET A C 1
ATOM 2560 O O . MET A 1 322 ? -49.590 -18.145 21.524 1.00 78.62 322 MET A O 1
ATOM 2564 N N . ARG A 1 323 ? -50.904 -18.396 23.328 1.00 81.75 323 ARG A N 1
ATOM 2565 C CA . ARG A 1 323 ? -50.013 -19.289 24.088 1.00 81.75 323 ARG A CA 1
ATOM 2566 C C . ARG A 1 323 ? -50.704 -20.613 24.448 1.00 81.75 323 ARG A C 1
ATOM 2568 O O . ARG A 1 323 ? -51.902 -20.635 24.726 1.00 81.75 323 ARG A O 1
ATOM 2575 N N . PRO A 1 324 ? -49.963 -21.738 24.475 1.00 86.81 324 PRO A N 1
ATOM 2576 C CA . PRO A 1 324 ? -50.541 -23.050 24.738 1.00 86.81 324 PRO A CA 1
ATOM 2577 C C . PRO A 1 324 ? -50.812 -23.277 26.234 1.00 86.81 324 PRO A C 1
ATOM 2579 O O . PRO A 1 324 ? -49.959 -23.038 27.094 1.00 86.81 324 PRO A O 1
ATOM 2582 N N . MET A 1 325 ? -51.990 -23.813 26.550 1.00 86.44 325 MET A N 1
ATOM 2583 C CA . MET A 1 325 ? -52.393 -24.213 27.899 1.00 86.44 325 MET A CA 1
ATOM 2584 C C . MET A 1 325 ? -52.849 -25.674 27.922 1.00 86.44 325 MET A C 1
ATOM 2586 O O . MET A 1 325 ? -53.584 -26.120 27.047 1.00 86.44 325 MET A O 1
ATOM 2590 N N . CYS A 1 326 ? -52.454 -26.437 28.945 1.00 89.00 326 CYS A N 1
ATOM 2591 C CA . CYS A 1 326 ? -52.882 -27.829 29.063 1.00 89.00 326 CYS A CA 1
ATOM 2592 C C . CYS A 1 326 ? -54.370 -27.935 29.440 1.00 89.00 326 CYS A C 1
ATOM 2594 O O . CYS A 1 326 ? -54.904 -27.122 30.203 1.00 89.00 326 CYS A O 1
ATOM 2596 N N . LYS A 1 327 ? -55.025 -29.011 28.992 1.00 86.06 327 LYS A N 1
ATOM 2597 C CA . LYS A 1 327 ? -56.441 -29.316 29.278 1.00 86.06 327 LYS A CA 1
ATOM 2598 C C . LYS A 1 327 ? -56.826 -29.245 30.764 1.00 86.06 327 LYS A C 1
ATOM 2600 O O . LYS A 1 327 ? -57.963 -28.903 31.087 1.00 86.06 327 LYS A O 1
ATOM 2605 N N . LYS A 1 328 ? -55.903 -29.584 31.676 1.00 85.12 328 LYS A N 1
ATOM 2606 C CA . LYS A 1 328 ? -56.131 -29.532 33.134 1.00 85.12 328 LYS A CA 1
ATOM 2607 C C . LYS A 1 328 ? -56.198 -28.095 33.654 1.00 85.12 328 LYS A C 1
ATOM 2609 O O . LYS A 1 328 ? -57.096 -27.776 34.425 1.00 85.12 328 LYS A O 1
ATOM 2614 N N . CYS A 1 329 ? -55.278 -27.236 33.219 1.00 84.31 329 CYS A N 1
ATOM 2615 C CA . CYS A 1 329 ? -55.262 -25.828 33.609 1.00 84.31 329 CYS A CA 1
ATOM 2616 C C . CYS A 1 329 ? -56.425 -25.057 32.982 1.00 84.31 329 CYS A C 1
ATOM 2618 O O . CYS A 1 329 ? -57.066 -24.279 33.677 1.00 84.31 329 CYS A O 1
ATOM 2620 N N . TYR A 1 330 ? -56.770 -25.353 31.727 1.00 81.81 330 TYR A N 1
ATOM 2621 C CA . TYR A 1 330 ? -57.887 -24.699 31.042 1.00 81.81 330 TYR A CA 1
ATOM 2622 C C . TYR A 1 330 ? -59.254 -24.990 31.690 1.00 81.81 330 TYR A C 1
ATOM 2624 O O . TYR A 1 330 ? -60.148 -24.147 31.703 1.00 81.81 330 TYR A O 1
ATOM 2632 N N . ARG A 1 331 ? -59.435 -26.189 32.266 1.00 80.94 331 ARG A N 1
ATOM 2633 C CA . ARG A 1 331 ? -60.688 -26.585 32.933 1.00 80.94 331 ARG A CA 1
ATOM 2634 C C . ARG A 1 331 ? -60.798 -26.143 34.398 1.00 80.94 331 ARG A C 1
ATOM 2636 O O . ARG A 1 331 ? -61.860 -26.348 34.988 1.00 80.94 331 ARG A O 1
ATOM 2643 N N . ARG A 1 332 ? -59.763 -25.534 34.994 1.00 80.00 332 ARG A N 1
ATOM 2644 C CA . ARG A 1 332 ? -59.859 -24.982 36.357 1.00 80.00 332 ARG A CA 1
ATOM 2645 C C . ARG A 1 332 ? -60.848 -23.812 36.389 1.00 80.00 332 ARG A C 1
ATOM 2647 O O . ARG A 1 332 ? -60.821 -22.940 35.522 1.00 80.00 332 ARG A O 1
ATOM 2654 N N . LYS A 1 333 ? -61.725 -23.803 37.401 1.00 61.75 333 LYS A N 1
ATOM 2655 C CA . LYS A 1 333 ? -62.779 -22.785 37.570 1.00 61.75 333 LYS A CA 1
ATOM 2656 C C . LYS A 1 333 ? -62.205 -21.370 37.717 1.00 61.75 333 LYS A C 1
ATOM 2658 O O . LYS A 1 333 ? -62.795 -20.437 37.184 1.00 61.75 333 LYS A O 1
ATOM 2663 N N . ASP A 1 334 ? -61.035 -21.244 38.337 1.00 65.50 334 ASP A N 1
ATOM 2664 C CA . ASP A 1 334 ? -60.376 -19.961 38.621 1.00 65.50 334 ASP A CA 1
ATOM 2665 C C . ASP A 1 334 ? -59.952 -19.225 37.336 1.00 65.50 334 ASP A C 1
ATOM 2667 O O . ASP A 1 334 ? -60.157 -18.023 37.202 1.00 65.50 334 ASP A O 1
ATOM 2671 N N . PHE A 1 335 ? -59.466 -19.958 36.327 1.00 62.91 335 PHE A N 1
ATOM 2672 C CA . PHE A 1 335 ? -59.055 -19.380 35.040 1.00 62.91 335 PHE A CA 1
ATOM 2673 C C . PHE A 1 335 ? -60.234 -19.043 34.121 1.00 62.91 335 PHE A C 1
ATOM 2675 O O . PHE A 1 335 ? -60.174 -18.073 33.370 1.00 62.91 335 PHE A O 1
ATOM 2682 N N . ARG A 1 336 ? -61.343 -19.793 34.200 1.00 60.22 336 ARG A N 1
ATOM 2683 C CA . ARG A 1 336 ? -62.580 -19.447 33.473 1.00 60.22 336 ARG A CA 1
ATOM 2684 C C . ARG A 1 336 ? -63.175 -18.115 33.927 1.00 60.22 336 ARG A C 1
ATOM 2686 O O . ARG A 1 336 ? -63.909 -17.507 33.156 1.00 60.22 336 ARG A O 1
ATOM 2693 N N . ARG A 1 337 ? -62.889 -17.687 35.159 1.00 54.44 337 ARG A N 1
ATOM 2694 C CA . ARG A 1 337 ? -63.323 -16.397 35.701 1.00 54.44 337 ARG A CA 1
ATOM 2695 C C . ARG A 1 337 ? -62.480 -15.253 35.128 1.00 54.44 337 ARG A C 1
ATOM 2697 O O . ARG A 1 337 ? -63.048 -14.340 34.545 1.00 54.44 337 ARG A O 1
ATOM 2704 N N . TYR A 1 338 ? -61.155 -15.420 35.117 1.00 58.06 338 TYR A N 1
ATOM 2705 C CA . TYR A 1 338 ? -60.208 -14.508 34.456 1.00 58.06 338 TYR A CA 1
ATOM 2706 C C . TYR A 1 338 ? -60.517 -14.295 32.962 1.00 58.06 338 TYR A C 1
ATOM 2708 O O . TYR A 1 338 ? -60.430 -13.184 32.453 1.00 58.06 338 TYR A O 1
ATOM 2716 N N . LEU A 1 339 ? -60.940 -15.352 32.260 1.00 58.56 339 LEU A N 1
ATOM 2717 C CA . LEU A 1 339 ? -61.316 -15.272 30.843 1.00 58.56 339 LEU A CA 1
ATOM 2718 C C . LEU A 1 339 ? -62.654 -14.592 30.568 1.00 58.56 339 LEU A C 1
ATOM 2720 O O . LEU A 1 339 ? -62.861 -14.092 29.469 1.00 58.56 339 LEU A O 1
ATOM 2724 N N . LYS A 1 340 ? -63.566 -14.607 31.542 1.00 54.56 340 LYS A N 1
ATOM 2725 C CA . LYS A 1 340 ? -64.857 -13.918 31.448 1.00 54.56 340 LYS A CA 1
ATOM 2726 C C . LYS A 1 340 ? -64.756 -12.444 31.836 1.00 54.56 340 LYS A C 1
ATOM 2728 O O . LYS A 1 340 ? -65.559 -11.650 31.369 1.00 54.56 340 LYS A O 1
ATOM 2733 N N . GLU A 1 341 ? -63.796 -12.085 32.683 1.00 50.38 341 GLU A N 1
ATOM 2734 C CA . GLU A 1 341 ? -63.579 -10.702 33.125 1.00 50.38 341 GLU A CA 1
ATOM 2735 C C . GLU A 1 341 ? -62.727 -9.903 32.116 1.00 50.38 341 GLU A C 1
ATOM 2737 O O . GLU A 1 341 ? -62.951 -8.710 31.948 1.00 50.38 341 GLU A O 1
ATOM 2742 N N . GLY A 1 342 ? -61.835 -10.555 31.359 1.00 48.62 342 GLY A N 1
ATOM 2743 C CA . GLY A 1 342 ? -61.011 -9.913 30.320 1.00 48.62 342 GLY A CA 1
ATOM 2744 C C . GLY A 1 342 ? -61.702 -9.617 28.978 1.00 48.62 342 GLY A C 1
ATOM 2745 O O . GLY A 1 342 ? -61.065 -9.064 28.092 1.00 48.62 342 GLY A O 1
ATOM 2746 N N . SER A 1 343 ? -62.978 -9.978 28.795 1.00 41.66 343 SER A N 1
ATOM 2747 C CA . SER A 1 343 ? -63.755 -9.689 27.572 1.00 41.66 343 SER A CA 1
ATOM 2748 C C . SER A 1 343 ? -64.647 -8.441 27.678 1.00 41.66 343 SER A C 1
ATOM 2750 O O . SER A 1 343 ? -65.494 -8.221 26.815 1.00 41.66 343 SER A O 1
ATOM 2752 N N . HIS A 1 344 ? -64.488 -7.647 28.741 1.00 42.03 344 HIS A N 1
ATOM 2753 C CA . HIS A 1 344 ? -65.189 -6.377 28.961 1.00 42.03 344 HIS A CA 1
ATOM 2754 C C . HIS A 1 344 ? -64.201 -5.213 29.121 1.00 42.03 344 HIS A C 1
ATOM 2756 O O . HIS A 1 344 ? -64.230 -4.482 30.112 1.00 42.03 344 HIS A O 1
ATOM 2762 N N . SER A 1 345 ? -63.296 -5.040 28.162 1.00 32.28 345 SER A N 1
ATOM 2763 C CA . SER A 1 345 ? -62.480 -3.827 28.031 1.00 32.28 345 SER A CA 1
ATOM 2764 C C . SER A 1 345 ? -62.281 -3.494 26.566 1.00 32.28 345 SER A C 1
ATOM 2766 O O . SER A 1 345 ? -61.938 -4.430 25.810 1.00 32.28 345 SER A O 1
#

Foldseek 3Di:
DDWDFAWDFFFDKDFFADDPDDDDDDDPPPDAAAAPQPRHGADHRAIWGDDPNHTHHQLRCAAPPPRGRDDRRFIWTDDPNGIHGPVCCQVPPFFAALQPRGGEHTDWDDDPNGIHHPCRQAFPVPRHHQPVHWDQDPNGTHHPVVVVVDDPDDFAAAPPPRDTDDPFQWDDDDHHTHGQQVAAAPPPRHGGISCWDADPNGIHHPVRVQVVAFAAPQPRGGDDVVPFDWDQDLNGIHGQCRQAAPPPRGRCSPPDWDDDPSGTHDPVVCCVPPFFAAPQPRDTEDPDWACDLNHIHHQQGLAAPPPRHRDDNPFDFDDDPNHTHHPVVVPDPVVVVVVVVVVPD

Radius of gyration: 46.58 Å; Cα contacts (8 Å, |Δi|>4): 554; chains: 1; bounding box: 113×98×82 Å

Mean predicted aligned error: 19.91 Å

Nearest PDB structures (foldseek):
  7d2t-assembly2_D  TM=6.777E-01  e=9.375E-14  Homo sapiens
  2rgt-assembly2_B  TM=4.978E-01  e=1.039E-07  Mus musculus
  2rgt-assembly1_A-2  TM=4.084E-01  e=1.669E-07  Mus musculus
  2cup-assembly1_A  TM=6.081E-01  e=5.873E-05  Homo sapiens
  3mmk-assembly2_B  TM=3.905E-01  e=7.336E-07  Mus musculus

Organism: Ancylostoma caninum (NCBI:txid29170)

Sequence (345 aa):
MSSMSTPVRSLNLKENR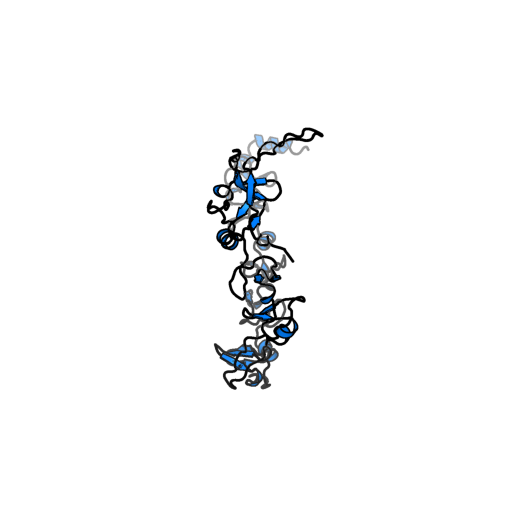PETNGAPSTETTRSPPSCHRCRQLFQEGELYVALEGTSWHQGCFRCSQCLLPIALDDDYFKLDGRFYCRHDFEVLYAPICAKCNSFVLGKVMRSANCSFHPGCFKCESCAGNLDYGVWCVDGRMVCHNCKEMLPKTTHFICKKCHRPIEHDDLLRSDNDFFHSYHFSCAGCKTALTGGARQLAKEWFCPRCFDLRCEPCAGCHRPIDKQNERSTLALGKSFHIEHFRCAMCDVAFMGAKHFEHSGKAYCKDDFMTLWAEFCHRCNQLLSDTSVNVLSKKWCVQCYRCLACDKALRHSDEVFNLDMRPMCKKCYRRKDFRRYLKEGSHS